Protein AF-A0A660PBI2-F1 (afdb_monomer_lite)

Sequence (360 aa):
SEQIKRFLELKGWSYEPDIIILYCGNNDASISGYYTDREIMSRQVLKKPRRFLAGFAFYRVIRDIITSRKEIEELNDTNRPLSPRVTPEQYGENLTDIAEQCRRHDCPLIILKPPVPYLWPAGLQFKVFAHLTGGDGQLIFPKPIADIIGQKLKYCIDKNRSKELYGGIDIFTRAVYNSAYDDSMTNDEAIEYYSSKLLKDKKNHLFYNNMGIAFWKSGQYFEADYSFRVARTLYQKEHEKDSSIAALSAGAPYLYNTGINLISESGAGIEILNDSSSAAFAYLDSALQLDYFSLRIKRTYFKQIDEVSKYDNVTVVNLPAVFRDQGGEKLFIDHCHPTFKGHYIIAEEILKVFKTEFRL

Radius of gyration: 23.08 Å; chains: 1; bounding box: 69×39×68 Å

Foldseek 3Di:
DVVVLVCCVPPVCVVVDQAAEDEDFLQQLAFQAQDALVRVVVVCVCVVVVVVQCVDPVSVVVCVVCCVPVVVVVLPPLVRFTDGNADLVRLLVSLLSVLVSCVVSVYFYEYEDFAWALLFQFLQLCLLQLCDDDPVRHRSYDPLNSVLSVDLAAALDDPVVLCQLQPPADPSQVSSVVSGHDPPDQLVRLLVVLVVVCVVVVLQLRSLRSNLSSCLVVVVLVSSLVSLVSSLVSLCVVCVVPPGLSSLSSSLNSLSRNLSSQCSNVVHDPLLCLDCPDSSVVSSLSSLQSRSSGSGGHPSNVVSVVVSCVDPSYHYDHLNVVCSVPPRSSQANHRGHGDPVSVVSVVVSVVVCCCPPVVD

pLDDT: mean 89.82, std 12.11, range [46.41, 98.81]

Structure (mmCIF, N/CA/C/O backbone):
data_AF-A0A660PBI2-F1
#
_entry.id   AF-A0A660PBI2-F1
#
loop_
_atom_site.group_PDB
_atom_site.id
_atom_site.type_symbol
_atom_site.label_atom_id
_atom_site.label_alt_id
_atom_site.label_comp_id
_atom_site.label_asym_id
_atom_site.label_entity_id
_atom_site.label_seq_id
_atom_site.pdbx_PDB_ins_code
_atom_site.Cartn_x
_atom_site.Cartn_y
_atom_site.Cartn_z
_atom_site.occupancy
_atom_site.B_iso_or_equiv
_atom_site.auth_seq_id
_atom_site.auth_comp_id
_atom_site.auth_asym_id
_atom_site.auth_atom_id
_atom_site.pdbx_PDB_model_num
ATOM 1 N N . SER A 1 1 ? 12.566 1.211 -8.604 1.00 92.81 1 SER A N 1
ATOM 2 C CA . SER A 1 1 ? 13.157 1.789 -9.829 1.00 92.81 1 SER A CA 1
ATOM 3 C C . SER A 1 1 ? 14.680 1.880 -9.757 1.00 92.81 1 SER A C 1
ATOM 5 O O . SER A 1 1 ? 15.331 1.501 -10.723 1.00 92.81 1 SER A O 1
ATOM 7 N N . GLU A 1 2 ? 15.266 2.300 -8.626 1.00 93.19 2 GLU A N 1
ATOM 8 C CA . GLU A 1 2 ? 16.724 2.491 -8.451 1.00 93.19 2 GLU A CA 1
ATOM 9 C C . GLU A 1 2 ? 17.561 1.267 -8.878 1.00 93.19 2 GLU A C 1
ATOM 11 O O . GLU A 1 2 ? 18.503 1.373 -9.662 1.00 93.19 2 GLU A O 1
ATOM 16 N N . GLN A 1 3 ? 17.174 0.073 -8.417 1.00 90.75 3 GLN A N 1
ATOM 17 C CA . GLN A 1 3 ? 17.881 -1.172 -8.740 1.00 90.75 3 GLN A CA 1
ATOM 18 C C . GLN A 1 3 ? 17.829 -1.512 -10.237 1.00 90.75 3 GLN A C 1
ATOM 20 O O . GLN A 1 3 ? 18.795 -2.046 -10.778 1.00 90.75 3 GLN A O 1
ATOM 25 N N . ILE A 1 4 ? 16.721 -1.184 -10.909 1.00 94.38 4 ILE A N 1
ATOM 26 C CA . ILE A 1 4 ? 16.519 -1.465 -12.335 1.00 94.38 4 ILE A CA 1
ATOM 27 C C . ILE A 1 4 ? 17.375 -0.525 -13.177 1.00 94.38 4 ILE A C 1
ATOM 29 O O . ILE A 1 4 ? 18.121 -0.997 -14.032 1.00 94.38 4 ILE A O 1
ATOM 33 N N . LYS A 1 5 ? 17.346 0.781 -12.873 1.00 95.31 5 LYS A N 1
ATOM 34 C CA . LYS A 1 5 ? 18.249 1.767 -13.480 1.00 95.31 5 LYS A CA 1
ATOM 35 C C . LYS A 1 5 ? 19.696 1.279 -13.397 1.00 95.31 5 LYS A C 1
ATOM 37 O O . LYS A 1 5 ? 20.390 1.189 -14.407 1.00 95.31 5 LYS A O 1
ATOM 42 N N . ARG A 1 6 ? 20.131 0.881 -12.196 1.00 91.56 6 ARG A N 1
ATOM 43 C CA . ARG A 1 6 ? 21.503 0.414 -11.977 1.00 91.56 6 ARG A CA 1
ATOM 44 C C . ARG A 1 6 ? 21.827 -0.878 -12.725 1.00 91.56 6 ARG A C 1
ATOM 46 O O . ARG A 1 6 ? 22.960 -1.060 -13.166 1.00 91.56 6 ARG A O 1
ATOM 53 N N . PHE A 1 7 ? 20.866 -1.790 -12.849 1.00 94.06 7 PHE A N 1
ATOM 54 C CA . PHE A 1 7 ? 21.037 -3.002 -13.642 1.00 94.06 7 PHE A CA 1
ATOM 55 C C . PHE A 1 7 ? 21.289 -2.674 -15.118 1.00 94.06 7 PHE A C 1
ATOM 57 O O . PHE A 1 7 ? 22.228 -3.228 -15.691 1.00 94.06 7 PHE A O 1
ATOM 64 N N . LEU A 1 8 ? 20.516 -1.756 -15.710 1.00 95.62 8 LEU A N 1
ATOM 65 C CA . LEU A 1 8 ? 20.717 -1.329 -17.098 1.00 95.62 8 LEU A CA 1
ATOM 66 C C . LEU A 1 8 ? 22.107 -0.718 -17.301 1.00 95.62 8 LEU A C 1
ATOM 68 O O . LEU A 1 8 ? 22.843 -1.189 -18.166 1.00 95.62 8 LEU A O 1
ATOM 72 N N . GLU A 1 9 ? 22.516 0.206 -16.425 1.00 92.81 9 GLU A N 1
ATOM 73 C CA . GLU A 1 9 ? 23.839 0.850 -16.471 1.00 92.81 9 GLU A CA 1
ATOM 74 C C . GLU A 1 9 ? 25.007 -0.148 -16.426 1.00 92.81 9 GLU A C 1
ATOM 76 O O . GLU A 1 9 ? 26.038 0.062 -17.061 1.00 92.81 9 GLU A O 1
ATOM 81 N N . LEU A 1 10 ? 24.885 -1.208 -15.620 1.00 91.69 10 LEU A N 1
ATOM 82 C CA . LEU A 1 10 ? 25.996 -2.123 -15.351 1.00 91.69 10 LEU A CA 1
ATOM 83 C C . LEU A 1 10 ? 26.017 -3.357 -16.251 1.00 91.69 10 LEU A C 1
ATOM 85 O O . LEU A 1 10 ? 27.083 -3.945 -16.440 1.00 91.69 10 LEU A O 1
ATOM 89 N N . LYS A 1 11 ? 24.854 -3.825 -16.711 1.00 95.19 11 LYS A N 1
ATOM 90 C CA . LYS A 1 11 ? 24.745 -5.143 -17.346 1.00 95.19 11 LYS A CA 1
ATOM 91 C C . LYS A 1 11 ? 23.628 -5.265 -18.373 1.00 95.19 11 LYS A C 1
ATOM 93 O O . LYS A 1 11 ? 23.821 -6.006 -19.333 1.00 95.19 11 LYS A O 1
ATOM 98 N N . GLY A 1 12 ? 22.497 -4.585 -18.196 1.00 95.88 12 GLY A N 1
ATOM 99 C CA . GLY A 1 12 ? 21.304 -4.781 -19.026 1.00 95.88 12 GLY A CA 1
ATOM 100 C C . GLY A 1 12 ? 21.580 -4.665 -20.525 1.00 95.88 12 GLY A C 1
ATOM 101 O O . GLY A 1 12 ? 21.240 -5.573 -21.274 1.00 95.88 12 GLY A O 1
ATOM 102 N N . TRP A 1 13 ? 22.316 -3.634 -20.942 1.00 97.38 13 TRP A N 1
ATOM 103 C CA . TRP A 1 13 ? 22.632 -3.407 -22.358 1.00 97.38 13 TRP A CA 1
ATOM 104 C C . TRP A 1 13 ? 23.582 -4.438 -22.976 1.00 97.38 13 TRP A C 1
ATOM 106 O O . TRP A 1 13 ? 23.600 -4.594 -24.189 1.00 97.38 13 TRP A O 1
ATOM 116 N N . SER A 1 14 ? 24.326 -5.205 -22.169 1.00 97.25 14 SER A N 1
ATOM 117 C CA . SER A 1 14 ? 25.183 -6.287 -22.691 1.00 97.25 14 SER A CA 1
ATOM 118 C C . SER A 1 14 ? 24.407 -7.502 -23.210 1.00 97.25 14 SER A C 1
ATOM 120 O O . SER A 1 14 ? 25.024 -8.428 -23.724 1.00 97.25 14 SER A O 1
ATOM 122 N N . TYR A 1 15 ? 23.085 -7.524 -23.017 1.00 97.56 15 TYR A N 1
ATOM 123 C CA . TYR A 1 15 ? 22.194 -8.534 -23.583 1.00 97.56 15 TYR A CA 1
ATOM 124 C C . TYR A 1 15 ? 21.574 -8.103 -24.917 1.00 97.56 15 TYR A C 1
ATOM 126 O O . TYR A 1 15 ? 20.796 -8.877 -25.456 1.00 97.56 15 TYR A O 1
ATOM 134 N N . GLU A 1 16 ? 21.889 -6.896 -25.409 1.00 97.50 16 GLU A N 1
ATOM 135 C CA . GLU A 1 16 ? 21.372 -6.351 -26.675 1.00 97.50 16 GLU A CA 1
ATOM 136 C C . GLU A 1 16 ? 19.836 -6.469 -26.791 1.00 97.50 16 GLU A C 1
ATOM 138 O O . GLU A 1 16 ? 19.333 -7.090 -27.722 1.00 97.50 16 GLU A O 1
ATOM 143 N N . PRO A 1 17 ? 19.063 -5.945 -25.814 1.00 97.38 17 PRO A N 1
ATOM 144 C CA . PRO A 1 17 ? 17.617 -6.126 -25.816 1.00 97.38 17 PRO A CA 1
ATOM 145 C C . PRO A 1 17 ? 16.947 -5.333 -26.944 1.00 97.38 17 PRO A C 1
ATOM 147 O O . PRO A 1 17 ? 17.123 -4.119 -27.038 1.00 97.38 17 PRO A O 1
ATOM 150 N N . ASP A 1 18 ? 16.081 -5.996 -27.709 1.00 96.06 18 ASP A N 1
ATOM 151 C CA . ASP A 1 18 ? 15.237 -5.341 -28.720 1.00 96.06 18 ASP A CA 1
ATOM 152 C C . ASP A 1 18 ? 14.082 -4.544 -28.099 1.00 96.06 18 ASP A C 1
ATOM 154 O O . ASP A 1 18 ? 13.499 -3.680 -28.743 1.00 96.06 18 ASP A O 1
ATOM 158 N N . ILE A 1 19 ? 13.715 -4.854 -26.852 1.00 96.88 19 ILE A N 1
ATOM 159 C CA . ILE A 1 19 ? 12.650 -4.176 -26.112 1.00 96.88 19 ILE A CA 1
ATOM 160 C C . ILE A 1 19 ? 12.867 -4.300 -24.605 1.00 96.88 19 ILE A C 1
ATOM 162 O O . ILE A 1 19 ? 13.344 -5.325 -24.108 1.00 96.88 19 ILE A O 1
ATOM 166 N N . ILE A 1 20 ? 12.453 -3.279 -23.854 1.00 97.81 20 ILE A N 1
ATOM 167 C CA . ILE A 1 20 ? 12.386 -3.330 -22.392 1.00 97.81 20 ILE A CA 1
ATOM 168 C C . ILE A 1 20 ? 10.935 -3.203 -21.936 1.00 97.81 20 ILE A C 1
ATOM 170 O O . ILE A 1 20 ? 10.245 -2.240 -22.256 1.00 97.81 20 ILE A O 1
ATOM 174 N N . ILE A 1 21 ? 10.488 -4.162 -21.121 1.00 98.19 21 ILE A N 1
ATOM 175 C CA . ILE A 1 21 ? 9.202 -4.107 -20.419 1.00 98.19 21 ILE A CA 1
ATOM 176 C C . ILE A 1 21 ? 9.474 -3.879 -18.933 1.00 98.19 21 ILE A C 1
ATOM 178 O O . ILE A 1 21 ? 10.145 -4.675 -18.275 1.00 98.19 21 ILE A O 1
ATOM 182 N N . LEU A 1 22 ? 8.944 -2.785 -18.396 1.00 97.88 22 LEU A N 1
ATOM 183 C CA . LEU A 1 22 ? 9.183 -2.326 -17.039 1.00 97.88 22 LEU A CA 1
ATOM 184 C C . LEU A 1 22 ? 7.916 -2.437 -16.186 1.00 97.88 22 LEU A C 1
ATOM 186 O O . LEU A 1 22 ? 6.943 -1.725 -16.412 1.00 97.88 22 LEU A O 1
ATOM 190 N N . TYR A 1 23 ? 7.964 -3.261 -15.138 1.00 96.25 23 TYR A N 1
ATOM 191 C CA . TYR A 1 23 ? 6.955 -3.312 -14.075 1.00 96.25 23 TYR A CA 1
ATOM 192 C C . TYR A 1 23 ? 7.622 -2.993 -12.734 1.00 96.25 23 TYR A C 1
ATOM 194 O O . TYR A 1 23 ? 8.363 -3.812 -12.188 1.00 96.25 23 TYR A O 1
ATOM 202 N N . CYS A 1 24 ? 7.419 -1.784 -12.204 1.00 93.19 24 CYS A N 1
ATOM 203 C CA . CYS A 1 24 ? 8.027 -1.367 -10.938 1.00 93.19 24 CYS A CA 1
ATOM 204 C C . CYS A 1 24 ? 7.216 -0.281 -10.218 1.00 93.19 24 CYS A C 1
ATOM 206 O O . CYS A 1 24 ? 6.345 0.345 -10.812 1.00 93.19 24 CYS A O 1
ATOM 208 N N . GLY A 1 25 ? 7.525 -0.035 -8.940 1.00 91.38 25 GLY A N 1
ATOM 209 C CA . GLY A 1 25 ? 6.914 1.030 -8.133 1.00 91.38 25 GLY A CA 1
ATOM 210 C C . GLY A 1 25 ? 6.221 0.553 -6.855 1.00 91.38 25 GLY A C 1
ATOM 211 O O . GLY A 1 25 ? 6.202 1.289 -5.873 1.00 91.38 25 GLY A O 1
ATOM 212 N N . ASN A 1 26 ? 5.734 -0.695 -6.810 1.00 93.12 26 ASN A N 1
ATOM 213 C CA . ASN A 1 26 ? 5.056 -1.246 -5.623 1.00 93.12 26 ASN A CA 1
ATOM 214 C C . ASN A 1 26 ? 5.922 -1.162 -4.357 1.00 93.12 26 ASN A C 1
ATOM 216 O O . ASN A 1 26 ? 5.455 -0.729 -3.308 1.00 93.12 26 ASN A O 1
ATOM 220 N N . ASN A 1 27 ? 7.209 -1.493 -4.479 1.00 91.50 27 ASN A N 1
ATOM 221 C CA . ASN A 1 27 ? 8.145 -1.477 -3.354 1.00 91.50 27 ASN A CA 1
ATOM 222 C C . ASN A 1 27 ? 8.760 -0.099 -3.093 1.00 91.50 27 ASN A C 1
ATOM 224 O O . ASN A 1 27 ? 9.174 0.178 -1.969 1.00 91.50 27 ASN A O 1
ATOM 228 N N . ASP A 1 28 ? 8.830 0.752 -4.118 1.00 94.38 28 ASP A N 1
ATOM 229 C CA . ASP A 1 28 ? 9.502 2.055 -4.057 1.00 94.38 28 ASP A CA 1
ATOM 230 C C . ASP A 1 28 ? 8.823 2.974 -3.029 1.00 94.38 28 ASP A C 1
ATOM 232 O O . ASP A 1 28 ? 9.492 3.671 -2.270 1.00 94.38 28 ASP A O 1
ATOM 236 N N . ALA A 1 29 ? 7.495 2.872 -2.928 1.00 92.81 29 ALA A N 1
ATOM 237 C CA . ALA A 1 29 ? 6.683 3.662 -2.015 1.00 92.81 29 ALA A CA 1
ATOM 238 C C . ALA A 1 29 ? 6.600 3.135 -0.572 1.00 92.81 29 ALA A C 1
ATOM 240 O O . ALA A 1 29 ? 5.857 3.697 0.224 1.00 92.81 29 ALA A O 1
ATOM 241 N N . SER A 1 30 ? 7.300 2.059 -0.216 1.00 92.81 30 SER A N 1
ATOM 242 C CA . SER A 1 30 ? 7.283 1.535 1.159 1.00 92.81 30 SER A CA 1
ATOM 243 C C . SER A 1 30 ? 8.370 2.154 2.035 1.00 92.81 30 SER A C 1
ATOM 245 O O . SER A 1 30 ? 9.418 2.552 1.529 1.00 92.81 30 SER A O 1
ATOM 247 N N . ILE A 1 31 ? 8.157 2.206 3.351 1.00 90.69 31 ILE A N 1
ATOM 248 C CA . ILE A 1 31 ? 9.216 2.529 4.318 1.00 90.69 31 ILE A CA 1
ATOM 249 C C . ILE A 1 31 ? 10.090 1.285 4.526 1.00 90.69 31 ILE A C 1
ATOM 251 O O . ILE A 1 31 ? 9.595 0.245 4.953 1.00 90.69 31 ILE A O 1
ATOM 255 N N . SER A 1 32 ? 11.400 1.395 4.291 1.00 77.19 32 SER A N 1
ATOM 256 C CA . SER A 1 32 ? 12.395 0.362 4.653 1.00 77.19 32 SER A CA 1
ATOM 257 C C . SER A 1 32 ? 13.188 0.690 5.915 1.00 77.19 32 SER A C 1
ATOM 259 O O . SER A 1 32 ? 13.968 -0.136 6.382 1.00 77.19 32 SER A O 1
ATOM 261 N N . GLY A 1 33 ? 13.030 1.903 6.444 1.00 83.81 33 GLY A N 1
ATOM 262 C CA . GLY A 1 33 ? 13.714 2.384 7.633 1.00 83.81 33 GLY A CA 1
ATOM 263 C C . GLY A 1 33 ? 14.182 3.827 7.477 1.00 83.81 33 GLY A C 1
ATOM 264 O O . GLY A 1 33 ? 13.447 4.678 6.978 1.00 83.81 33 GLY A O 1
ATOM 265 N N . TYR A 1 34 ? 15.403 4.105 7.931 1.00 85.06 34 TYR A N 1
ATOM 266 C CA . TYR A 1 34 ? 15.972 5.458 7.958 1.00 85.06 34 TYR A CA 1
ATOM 267 C C . TYR A 1 34 ? 16.640 5.889 6.649 1.00 85.06 34 TYR A C 1
ATOM 269 O O . TYR A 1 34 ? 16.866 7.080 6.445 1.00 85.06 34 TYR A O 1
ATOM 277 N N . TYR A 1 35 ? 16.958 4.937 5.772 1.00 83.81 35 TYR A N 1
ATOM 278 C CA . TYR A 1 35 ? 17.763 5.165 4.576 1.00 83.81 35 TYR A CA 1
ATOM 279 C C . TYR A 1 35 ? 16.997 4.801 3.308 1.00 83.81 35 TYR A C 1
ATOM 281 O O . TYR A 1 35 ? 16.327 3.765 3.264 1.00 83.81 35 TYR A O 1
ATOM 289 N N . THR A 1 36 ? 17.174 5.613 2.267 1.00 88.38 36 THR A N 1
ATOM 290 C CA . THR A 1 36 ? 16.665 5.319 0.923 1.00 88.38 36 THR A CA 1
ATOM 291 C C . THR A 1 36 ? 17.515 4.246 0.238 1.00 88.38 36 THR A C 1
ATOM 293 O O . THR A 1 36 ? 18.680 4.023 0.585 1.00 88.38 36 THR A O 1
ATOM 296 N N . ASP A 1 37 ? 16.974 3.604 -0.797 1.00 87.69 37 ASP A N 1
ATOM 297 C CA . ASP A 1 37 ? 17.693 2.613 -1.603 1.00 87.69 37 ASP A CA 1
ATOM 298 C C . ASP A 1 37 ? 18.987 3.213 -2.200 1.00 87.69 37 ASP A C 1
ATOM 300 O O . ASP A 1 37 ? 20.028 2.554 -2.193 1.00 87.69 37 ASP A O 1
ATOM 304 N N . ARG A 1 38 ? 18.971 4.484 -2.634 1.00 88.31 38 ARG A N 1
ATOM 305 C CA . ARG A 1 38 ? 20.149 5.191 -3.184 1.00 88.31 38 ARG A CA 1
ATOM 306 C C . ARG A 1 38 ? 21.249 5.376 -2.139 1.00 88.31 38 ARG A C 1
ATOM 308 O O . ARG A 1 38 ? 22.424 5.162 -2.437 1.00 88.31 38 ARG A O 1
ATOM 315 N N . GLU A 1 39 ? 20.888 5.716 -0.904 1.00 86.94 39 GLU A N 1
ATOM 316 C CA . GLU A 1 39 ? 21.846 5.826 0.204 1.00 86.94 39 GLU A CA 1
ATOM 317 C C . GLU A 1 39 ? 22.411 4.467 0.615 1.00 86.94 39 GLU A C 1
ATOM 319 O O . GLU A 1 39 ? 23.612 4.330 0.856 1.00 86.94 39 GLU A O 1
ATOM 324 N N . ILE A 1 40 ? 21.563 3.438 0.663 1.00 82.88 40 ILE A N 1
ATOM 325 C CA . ILE A 1 40 ? 22.007 2.070 0.940 1.00 82.88 40 ILE A CA 1
ATOM 326 C C . ILE A 1 40 ? 23.003 1.631 -0.140 1.00 82.88 40 ILE A C 1
ATOM 328 O O . ILE A 1 40 ? 24.067 1.094 0.178 1.00 82.88 40 ILE A O 1
ATOM 332 N N . MET A 1 41 ? 22.705 1.886 -1.414 1.00 79.50 41 MET A N 1
ATOM 333 C CA . MET A 1 41 ? 23.569 1.516 -2.534 1.00 79.50 41 MET A CA 1
ATOM 334 C C . MET A 1 41 ? 24.891 2.287 -2.542 1.00 79.50 41 MET A C 1
ATOM 336 O O . MET A 1 41 ? 25.939 1.667 -2.736 1.00 79.50 41 MET A O 1
ATOM 340 N N . SER A 1 42 ? 24.891 3.596 -2.269 1.00 79.94 42 SER A N 1
ATOM 341 C CA . SER A 1 42 ? 26.130 4.387 -2.199 1.00 79.94 42 SER A CA 1
ATOM 342 C C . SER A 1 42 ? 27.059 3.889 -1.085 1.00 79.94 42 SER A C 1
ATOM 344 O O . SER A 1 42 ? 28.264 3.732 -1.297 1.00 79.94 42 SER A O 1
ATOM 346 N N . ARG A 1 43 ? 26.496 3.492 0.064 1.00 73.88 43 ARG A N 1
ATOM 347 C CA . ARG A 1 43 ? 27.233 2.839 1.160 1.00 73.88 43 ARG A CA 1
ATOM 348 C C . ARG A 1 43 ? 27.773 1.460 0.766 1.00 73.88 43 ARG A C 1
ATOM 350 O O . ARG A 1 43 ? 28.850 1.064 1.216 1.00 73.88 43 ARG A O 1
ATOM 357 N N . GLN A 1 44 ? 27.072 0.720 -0.095 1.00 68.00 44 GLN A N 1
ATOM 358 C CA . GLN A 1 44 ? 27.535 -0.582 -0.587 1.00 68.00 44 GLN A CA 1
ATOM 359 C C . GLN A 1 44 ? 28.725 -0.494 -1.551 1.00 68.00 44 GLN A C 1
ATOM 361 O O . GLN A 1 44 ? 29.482 -1.460 -1.639 1.00 68.00 44 GLN A O 1
ATOM 366 N N . VAL A 1 45 ? 28.963 0.635 -2.227 1.00 59.31 45 VAL A N 1
ATOM 367 C CA . VAL A 1 45 ? 30.141 0.808 -3.106 1.00 59.31 45 VAL A CA 1
ATOM 368 C C . VAL A 1 45 ? 31.452 0.666 -2.318 1.00 59.31 45 VAL A C 1
ATOM 370 O O . VAL A 1 45 ? 32.422 0.084 -2.809 1.00 59.31 45 VAL A O 1
ATOM 373 N N . LEU A 1 46 ? 31.447 1.045 -1.036 1.00 57.41 46 LEU A N 1
ATOM 374 C CA . LEU A 1 46 ? 32.570 0.840 -0.116 1.00 57.41 46 LEU A CA 1
ATOM 375 C C . LEU A 1 46 ? 32.769 -0.637 0.283 1.00 57.41 46 LEU A C 1
ATOM 377 O O . LEU A 1 46 ? 33.805 -0.983 0.855 1.00 57.41 46 LEU A O 1
ATOM 381 N N . LYS A 1 47 ? 31.837 -1.550 -0.043 1.00 54.41 47 LYS A N 1
ATOM 382 C CA . LYS A 1 47 ? 31.976 -2.983 0.267 1.00 54.41 47 LYS A CA 1
ATOM 383 C C . LYS A 1 47 ? 33.049 -3.679 -0.563 1.00 54.41 47 LYS A C 1
ATOM 385 O O . LYS A 1 47 ? 33.591 -4.657 -0.070 1.00 54.41 47 LYS A O 1
ATOM 390 N N . LYS A 1 48 ? 33.397 -3.224 -1.774 1.00 59.91 48 LYS A N 1
ATOM 391 C CA . LYS A 1 48 ? 34.469 -3.865 -2.571 1.00 59.91 48 LYS A CA 1
ATOM 392 C C . LYS A 1 48 ? 35.842 -3.754 -1.877 1.00 59.91 48 LYS A C 1
ATOM 394 O O . LYS A 1 48 ? 36.439 -4.802 -1.628 1.00 59.91 48 LYS A O 1
ATOM 399 N N . PRO A 1 49 ? 36.290 -2.557 -1.445 1.00 62.03 49 PRO A N 1
ATOM 400 C CA . PRO A 1 49 ? 37.448 -2.423 -0.561 1.00 62.03 49 PRO A CA 1
ATOM 401 C C . PRO A 1 49 ? 37.282 -3.200 0.748 1.00 62.03 49 PRO A C 1
ATOM 403 O O . PRO A 1 49 ? 38.186 -3.931 1.132 1.00 62.03 49 PRO A O 1
ATOM 406 N N . ARG A 1 50 ? 36.116 -3.129 1.414 1.00 59.81 50 ARG A N 1
ATOM 407 C CA . ARG A 1 50 ? 35.888 -3.877 2.668 1.00 59.81 50 ARG A CA 1
ATOM 408 C C . ARG A 1 50 ? 35.978 -5.398 2.490 1.00 59.81 50 ARG A C 1
ATOM 410 O O . ARG A 1 50 ? 36.460 -6.071 3.388 1.00 59.81 50 ARG A O 1
ATOM 417 N N . ARG A 1 51 ? 35.522 -5.956 1.365 1.00 61.34 51 ARG A N 1
ATOM 418 C CA . ARG A 1 51 ? 35.534 -7.402 1.073 1.00 61.34 51 ARG A CA 1
ATOM 419 C C . ARG A 1 51 ? 36.942 -7.886 0.733 1.00 61.34 51 ARG A C 1
ATOM 421 O O . ARG A 1 51 ? 37.316 -8.967 1.166 1.00 61.34 51 ARG A O 1
ATOM 428 N N . PHE A 1 52 ? 37.726 -7.056 0.043 1.00 70.38 52 PHE A N 1
ATOM 429 C CA . PHE A 1 52 ? 39.164 -7.260 -0.134 1.00 70.38 52 PHE A CA 1
ATOM 430 C C . PHE A 1 52 ? 39.898 -7.227 1.217 1.00 70.38 52 PHE A C 1
ATOM 432 O O . PHE A 1 52 ? 40.646 -8.141 1.550 1.00 70.38 52 PHE A O 1
ATOM 439 N N . LEU A 1 53 ? 39.604 -6.224 2.050 1.00 67.88 53 LEU A N 1
ATOM 440 C CA . LEU A 1 53 ? 40.220 -6.070 3.366 1.00 67.88 53 LEU A CA 1
ATOM 441 C C . LEU A 1 53 ? 39.767 -7.144 4.377 1.00 67.88 53 LEU A C 1
ATOM 443 O O . LEU A 1 53 ? 40.541 -7.538 5.243 1.00 67.88 53 LEU A O 1
ATOM 447 N N . ALA A 1 54 ? 38.555 -7.695 4.244 1.00 64.19 54 ALA A N 1
ATOM 448 C CA . ALA A 1 54 ? 38.035 -8.789 5.077 1.00 64.19 54 ALA A CA 1
ATOM 449 C C . ALA A 1 54 ? 38.835 -10.102 4.962 1.00 64.19 54 ALA A C 1
ATOM 451 O O . ALA A 1 54 ? 38.692 -10.984 5.817 1.00 64.19 54 ALA A O 1
ATOM 452 N N . GLY A 1 55 ? 39.699 -10.225 3.947 1.00 71.50 55 GLY A N 1
ATOM 453 C CA . GLY A 1 55 ? 40.683 -11.301 3.847 1.00 71.50 55 GLY A CA 1
ATOM 454 C C . GLY A 1 55 ? 41.780 -11.236 4.918 1.00 71.50 55 GLY A C 1
ATOM 455 O O . GLY A 1 55 ? 42.346 -12.270 5.267 1.00 71.50 55 GLY A O 1
ATOM 456 N N . PHE A 1 56 ? 42.047 -10.062 5.501 1.00 81.06 56 PHE A N 1
ATOM 457 C CA . PHE A 1 56 ? 43.113 -9.873 6.486 1.00 81.06 56 PHE A CA 1
ATOM 458 C C . PHE A 1 56 ? 42.597 -10.055 7.921 1.00 81.06 56 PHE A C 1
ATOM 460 O O . PHE A 1 56 ? 41.650 -9.394 8.350 1.00 81.06 56 PHE A O 1
ATOM 467 N N . ALA A 1 57 ? 43.254 -10.922 8.700 1.00 76.00 57 ALA A N 1
ATOM 468 C CA . ALA A 1 57 ? 42.866 -11.229 10.082 1.00 76.00 57 ALA A CA 1
ATOM 469 C C . ALA A 1 57 ? 42.848 -9.987 10.991 1.00 76.00 57 ALA A C 1
ATOM 471 O O . ALA A 1 57 ? 41.916 -9.807 11.770 1.00 76.00 57 ALA A O 1
ATOM 472 N N . PHE A 1 58 ? 43.823 -9.091 10.826 1.00 74.94 58 PHE A N 1
ATOM 473 C CA . PHE A 1 58 ? 43.903 -7.827 11.561 1.00 74.94 58 PHE A CA 1
ATOM 474 C C . PHE A 1 58 ? 42.732 -6.889 11.246 1.00 74.94 58 PHE A C 1
ATOM 476 O O . PHE A 1 58 ? 42.126 -6.316 12.149 1.00 74.94 58 PHE A O 1
ATOM 483 N N . TYR A 1 59 ? 42.351 -6.793 9.969 1.00 73.81 59 TYR A N 1
ATOM 484 C CA . TYR A 1 59 ? 41.186 -6.017 9.562 1.00 73.81 59 TYR A CA 1
ATOM 485 C C . TYR A 1 59 ? 39.887 -6.616 10.107 1.00 73.81 59 TYR A C 1
ATOM 487 O O . TYR A 1 59 ? 39.011 -5.851 10.481 1.00 73.81 59 TYR A O 1
ATOM 495 N N . ARG A 1 60 ? 39.752 -7.947 10.218 1.00 69.44 60 ARG A N 1
ATOM 496 C CA . ARG A 1 60 ? 38.577 -8.576 10.857 1.00 69.44 60 ARG A CA 1
ATOM 497 C C . ARG A 1 60 ? 38.456 -8.206 12.337 1.00 69.44 60 ARG A C 1
ATOM 499 O O . ARG A 1 60 ? 37.379 -7.802 12.750 1.00 69.44 60 ARG A O 1
ATOM 506 N N . VAL A 1 61 ? 39.555 -8.250 13.093 1.00 71.69 61 VAL A N 1
ATOM 507 C CA . VAL A 1 61 ? 39.577 -7.861 14.518 1.00 71.69 61 VAL A CA 1
ATOM 508 C C . VAL A 1 61 ? 39.246 -6.377 14.693 1.00 71.69 61 VAL A C 1
ATOM 510 O O . VAL A 1 61 ? 38.389 -6.023 15.496 1.00 71.69 61 VAL A O 1
ATOM 513 N N . ILE A 1 62 ? 39.871 -5.500 13.902 1.00 69.44 62 ILE A N 1
ATOM 514 C CA . ILE A 1 62 ? 39.590 -4.059 13.946 1.00 69.44 62 ILE A CA 1
ATOM 515 C C . ILE A 1 62 ? 38.163 -3.753 13.492 1.00 69.44 62 ILE A C 1
ATOM 517 O O . ILE A 1 62 ? 37.487 -2.932 14.102 1.00 69.44 62 ILE A O 1
ATOM 521 N N . ARG A 1 63 ? 37.686 -4.414 12.437 1.00 59.72 63 ARG A N 1
ATOM 522 C CA . ARG A 1 63 ? 36.310 -4.293 11.963 1.00 59.72 63 ARG A CA 1
ATOM 523 C C . ARG A 1 63 ? 35.357 -4.674 13.085 1.00 59.72 63 ARG A C 1
ATOM 525 O O . ARG A 1 63 ? 34.530 -3.853 13.434 1.00 59.72 63 ARG A O 1
ATOM 532 N N . ASP A 1 64 ? 35.492 -5.832 13.711 1.00 57.06 64 ASP A N 1
ATOM 533 C CA . ASP A 1 64 ? 34.537 -6.269 14.736 1.00 57.06 64 ASP A CA 1
ATOM 534 C C . ASP A 1 64 ? 34.510 -5.309 15.954 1.00 57.06 64 ASP A C 1
ATOM 536 O O . ASP A 1 64 ? 33.454 -5.099 16.546 1.00 57.06 64 ASP A O 1
ATOM 540 N N . ILE A 1 65 ? 35.614 -4.604 16.242 1.00 58.91 65 ILE A N 1
ATOM 541 C CA . ILE A 1 65 ? 35.691 -3.527 17.254 1.00 58.91 65 ILE A CA 1
ATOM 542 C C . ILE A 1 65 ? 35.074 -2.195 16.766 1.00 58.91 65 ILE A C 1
ATOM 544 O O . ILE A 1 65 ? 34.462 -1.470 17.548 1.00 58.91 65 ILE A O 1
ATOM 548 N N . ILE A 1 66 ? 35.230 -1.844 15.484 1.00 55.03 66 ILE A N 1
ATOM 549 C CA . ILE A 1 66 ? 34.775 -0.563 14.911 1.00 55.03 66 ILE A CA 1
ATOM 550 C C . ILE A 1 66 ? 33.323 -0.629 14.421 1.00 55.03 66 ILE A C 1
ATOM 552 O O . ILE A 1 66 ? 32.553 0.285 14.699 1.00 55.03 66 ILE A O 1
ATOM 556 N N . THR A 1 67 ? 32.921 -1.675 13.694 1.00 51.41 67 THR A N 1
ATOM 557 C CA . THR A 1 67 ? 31.534 -1.842 13.216 1.00 51.41 67 THR A CA 1
ATOM 558 C C . THR A 1 67 ? 30.560 -2.052 14.367 1.00 51.41 67 THR A C 1
ATOM 560 O O . THR A 1 67 ? 29.490 -1.457 14.335 1.00 51.41 67 THR A O 1
ATOM 563 N N . SER A 1 68 ? 30.950 -2.747 15.442 1.00 49.56 68 SER A N 1
ATOM 564 C CA . SER A 1 68 ? 30.103 -2.850 16.640 1.00 49.56 68 SER A CA 1
ATOM 565 C C . SER A 1 68 ? 29.858 -1.509 17.336 1.00 49.56 68 SER A C 1
ATOM 567 O O . SER A 1 68 ? 28.880 -1.389 18.053 1.00 49.56 68 SER A O 1
ATOM 569 N N . ARG A 1 69 ? 30.682 -0.475 17.127 1.00 46.41 69 ARG A N 1
ATOM 570 C CA . ARG A 1 69 ? 30.398 0.878 17.640 1.00 46.41 69 ARG A CA 1
ATOM 571 C C . ARG A 1 69 ? 29.742 1.780 16.608 1.00 46.41 69 ARG A C 1
ATOM 573 O O . ARG A 1 69 ? 28.763 2.434 16.924 1.00 46.41 69 ARG A O 1
ATOM 580 N N . LYS A 1 70 ? 30.237 1.788 15.370 1.00 46.97 70 LYS A N 1
ATOM 581 C CA . LYS A 1 70 ? 29.831 2.763 14.353 1.00 46.97 70 LYS A CA 1
ATOM 582 C C . LYS A 1 70 ? 28.571 2.368 13.583 1.00 46.97 70 LYS A C 1
ATOM 584 O O . LYS A 1 70 ? 27.783 3.242 13.255 1.00 46.97 70 LYS A O 1
ATOM 589 N N . GLU A 1 71 ? 28.344 1.077 13.314 1.00 50.53 71 GLU A N 1
ATOM 590 C CA . GLU A 1 71 ? 27.042 0.637 12.783 1.00 50.53 71 GLU A CA 1
ATOM 591 C C . GLU A 1 71 ? 25.975 0.736 13.873 1.00 50.53 71 GLU A C 1
ATOM 593 O O . GLU A 1 71 ? 24.867 1.143 13.563 1.00 50.53 71 GLU A O 1
ATOM 598 N N . ILE A 1 72 ? 26.320 0.504 15.146 1.00 49.91 72 ILE A N 1
ATOM 599 C CA . ILE A 1 72 ? 25.414 0.764 16.275 1.00 49.91 72 ILE A CA 1
ATOM 600 C C . ILE A 1 72 ? 25.121 2.267 16.424 1.00 49.91 72 ILE A C 1
ATOM 602 O O . ILE A 1 72 ? 23.967 2.622 16.605 1.00 49.91 72 ILE A O 1
ATOM 606 N N . GLU A 1 73 ? 26.100 3.166 16.293 1.00 48.41 73 GLU A N 1
ATOM 607 C CA . GLU A 1 73 ? 25.875 4.624 16.334 1.00 48.41 73 GLU A CA 1
ATOM 608 C C . GLU A 1 73 ? 25.107 5.156 15.107 1.00 48.41 73 GLU A C 1
ATOM 610 O O . GLU A 1 73 ? 24.240 6.006 15.268 1.00 48.41 73 GLU A O 1
ATOM 615 N N . GLU A 1 74 ? 25.355 4.642 13.894 1.00 51.81 74 GLU A N 1
ATOM 616 C CA . GLU A 1 74 ? 24.648 5.057 12.665 1.00 51.81 74 GLU A CA 1
ATOM 617 C C . GLU A 1 74 ? 23.265 4.392 12.484 1.00 51.81 74 GLU A C 1
ATOM 619 O O . GLU A 1 74 ? 22.419 4.930 11.765 1.00 51.81 74 GLU A O 1
ATOM 624 N N . LEU A 1 75 ? 23.016 3.228 13.101 1.00 50.88 75 LEU A N 1
ATOM 625 C CA . LEU A 1 75 ? 21.678 2.624 13.241 1.00 50.88 75 LEU A CA 1
ATOM 626 C C . LEU A 1 75 ? 20.880 3.290 14.373 1.00 50.88 75 LEU A C 1
ATOM 628 O O . LEU A 1 75 ? 19.653 3.327 14.302 1.00 50.88 75 LEU A O 1
ATOM 632 N N . ASN A 1 76 ? 21.569 3.850 15.375 1.00 47.91 76 ASN A N 1
ATOM 633 C CA . ASN A 1 76 ? 20.983 4.606 16.483 1.00 47.91 76 ASN A CA 1
ATOM 634 C C . ASN A 1 76 ? 20.919 6.120 16.237 1.00 47.91 76 ASN A C 1
ATOM 636 O O . ASN A 1 76 ? 20.652 6.860 17.186 1.00 47.91 76 ASN A O 1
ATOM 640 N N . ASP A 1 77 ? 21.092 6.609 15.002 1.00 57.00 77 ASP A N 1
ATOM 641 C CA . ASP A 1 77 ? 20.656 7.970 14.660 1.00 57.00 77 ASP A CA 1
ATOM 642 C C . ASP A 1 77 ? 19.119 8.009 14.596 1.00 57.00 77 ASP A C 1
ATOM 644 O O . ASP A 1 77 ? 18.486 8.162 13.550 1.00 57.00 77 ASP A O 1
ATOM 648 N N . THR A 1 78 ? 18.499 7.807 15.759 1.00 57.16 78 THR A N 1
ATOM 649 C CA . THR A 1 78 ? 17.051 7.751 15.968 1.00 57.16 78 THR A CA 1
ATOM 650 C C . THR A 1 78 ? 16.371 9.087 15.694 1.00 57.16 78 THR A C 1
ATOM 652 O O . THR A 1 78 ? 15.145 9.145 15.678 1.00 57.16 78 THR A O 1
ATOM 655 N N . ASN A 1 79 ? 17.146 10.158 15.493 1.00 68.19 79 ASN A N 1
ATOM 656 C CA . ASN A 1 79 ? 16.632 11.482 15.157 1.00 68.19 79 ASN A CA 1
ATOM 657 C C . ASN A 1 79 ? 16.322 11.626 13.666 1.00 68.19 79 ASN A C 1
ATOM 659 O O . ASN A 1 79 ? 15.644 12.579 13.274 1.00 68.19 79 ASN A O 1
ATOM 663 N N . ARG A 1 80 ? 16.790 10.700 12.821 1.00 81.06 80 ARG A N 1
ATOM 664 C CA . ARG A 1 80 ? 16.471 10.732 11.399 1.00 81.06 80 ARG A CA 1
ATOM 665 C C . ARG A 1 80 ? 15.021 10.279 11.166 1.00 81.06 80 ARG A C 1
ATOM 667 O O . ARG A 1 80 ? 14.632 9.209 11.638 1.00 81.06 80 ARG A O 1
ATOM 674 N N . PRO A 1 81 ? 14.207 11.038 10.408 1.00 85.88 81 PRO A N 1
ATOM 675 C CA . PRO A 1 81 ? 12.857 10.607 10.080 1.00 85.88 81 PRO A CA 1
ATOM 676 C C . PRO A 1 81 ? 12.882 9.381 9.164 1.00 85.88 81 PRO A C 1
ATOM 678 O O . PRO A 1 81 ? 13.761 9.223 8.311 1.00 85.88 81 PRO A O 1
ATOM 681 N N . LEU A 1 82 ? 11.877 8.523 9.323 1.00 89.50 82 LEU A N 1
ATOM 682 C CA . LEU A 1 82 ? 11.638 7.411 8.411 1.00 89.50 82 LEU A CA 1
ATOM 683 C C . LEU A 1 82 ? 11.346 7.942 7.006 1.00 89.50 82 LEU A C 1
ATOM 685 O O . LEU A 1 82 ? 10.613 8.920 6.841 1.00 89.50 82 LEU A O 1
ATOM 689 N N . SER A 1 83 ? 11.911 7.283 5.999 1.00 90.06 83 SER A N 1
ATOM 690 C CA . SER A 1 83 ? 11.781 7.688 4.599 1.00 90.06 83 SER A CA 1
ATOM 691 C C . SER A 1 83 ? 11.271 6.534 3.736 1.00 90.06 83 SER A C 1
ATOM 693 O O . SER A 1 83 ? 11.484 5.363 4.073 1.00 90.06 83 SER A O 1
ATOM 695 N N . PRO A 1 84 ? 10.559 6.835 2.635 1.00 93.62 84 PRO A N 1
ATOM 696 C CA . PRO A 1 84 ? 10.251 5.825 1.641 1.00 93.62 84 PRO A CA 1
ATOM 697 C C . PRO A 1 84 ? 11.555 5.343 1.002 1.00 93.62 84 PRO A C 1
ATOM 699 O O . PRO A 1 84 ? 12.532 6.089 0.911 1.00 93.62 84 PRO A O 1
ATOM 702 N N . ARG A 1 85 ? 11.554 4.102 0.517 1.00 93.19 85 ARG A N 1
ATOM 703 C CA . ARG A 1 85 ? 12.700 3.493 -0.169 1.00 93.19 85 ARG A CA 1
ATOM 704 C C . ARG A 1 85 ? 13.206 4.346 -1.320 1.00 93.19 85 ARG A C 1
ATOM 706 O O . ARG A 1 85 ? 14.412 4.510 -1.483 1.00 93.19 85 ARG A O 1
ATOM 713 N N . VAL A 1 86 ? 12.289 4.890 -2.108 1.00 95.38 86 VAL A N 1
ATOM 714 C CA . VAL A 1 86 ? 12.576 5.815 -3.202 1.00 95.38 86 VAL A CA 1
ATOM 715 C C . VAL A 1 86 ? 11.498 6.884 -3.157 1.00 95.38 86 VAL A C 1
ATOM 717 O O . VAL A 1 86 ? 10.325 6.539 -3.184 1.00 95.38 86 VAL A O 1
ATOM 720 N N . THR A 1 87 ? 11.854 8.167 -3.068 1.00 95.31 87 THR A N 1
ATOM 721 C CA . THR A 1 87 ? 10.837 9.236 -3.078 1.00 95.31 87 THR A CA 1
ATOM 722 C C . THR A 1 87 ? 10.151 9.324 -4.449 1.00 95.31 87 THR A C 1
ATOM 724 O O . THR A 1 87 ? 10.712 8.842 -5.436 1.00 95.31 87 THR A O 1
ATOM 727 N N . PRO A 1 88 ? 8.964 9.948 -4.571 1.00 96.81 88 PRO A N 1
ATOM 728 C CA . PRO A 1 88 ? 8.336 10.154 -5.875 1.00 96.81 88 PRO A CA 1
ATOM 729 C C . PRO A 1 88 ? 9.254 10.872 -6.874 1.00 96.81 88 PRO A C 1
ATOM 731 O O . PRO A 1 88 ? 9.362 10.447 -8.018 1.00 96.81 88 PRO A O 1
ATOM 734 N N . GLU A 1 89 ? 9.966 11.910 -6.444 1.00 97.12 89 GLU A N 1
ATOM 735 C CA . GLU A 1 89 ? 10.876 12.690 -7.292 1.00 97.12 89 GLU A CA 1
ATOM 736 C C . GLU A 1 89 ? 12.022 11.808 -7.790 1.00 97.12 89 GLU A C 1
ATOM 738 O O . GLU A 1 89 ? 12.269 11.715 -8.990 1.00 97.12 89 GLU A O 1
ATOM 743 N N . GLN A 1 90 ? 12.648 11.064 -6.875 1.00 97.00 90 GLN A N 1
ATOM 744 C CA . GLN A 1 90 ? 13.710 10.119 -7.196 1.00 97.00 90 GLN A CA 1
ATOM 745 C C . GLN A 1 90 ? 13.220 8.992 -8.118 1.00 97.00 90 GLN A C 1
ATOM 747 O O . GLN A 1 90 ? 13.941 8.526 -9.000 1.00 97.00 90 GLN A O 1
ATOM 752 N N . TYR A 1 91 ? 11.986 8.533 -7.923 1.00 98.12 91 TYR A N 1
ATOM 753 C CA . TYR A 1 91 ? 11.369 7.537 -8.783 1.00 98.12 91 TYR A CA 1
ATOM 754 C C . TYR A 1 91 ? 11.197 8.081 -10.206 1.00 98.12 91 TYR A C 1
ATOM 756 O O . TYR A 1 91 ? 11.557 7.378 -11.148 1.00 98.12 91 TYR A O 1
ATOM 764 N N . GLY A 1 92 ? 10.741 9.328 -10.354 1.00 98.25 92 GLY A N 1
ATOM 765 C CA . GLY A 1 92 ? 10.659 10.028 -11.638 1.00 98.25 92 GLY A CA 1
ATOM 766 C C . GLY A 1 92 ? 12.018 10.214 -12.312 1.00 98.25 92 GLY A C 1
ATOM 767 O O . GLY A 1 92 ? 12.162 9.859 -13.478 1.00 98.25 92 GLY A O 1
ATOM 768 N N . GLU A 1 93 ? 13.040 10.667 -11.577 1.00 98.25 93 GLU A N 1
ATOM 769 C CA . GLU A 1 93 ? 14.428 10.746 -12.071 1.00 98.25 93 GLU A CA 1
ATOM 770 C C . GLU A 1 93 ? 14.902 9.398 -12.628 1.00 98.25 93 GLU A C 1
ATOM 772 O O . GLU A 1 93 ? 15.466 9.325 -13.718 1.00 98.25 93 GLU A O 1
ATOM 777 N N . ASN A 1 94 ? 14.649 8.316 -11.887 1.00 98.19 94 ASN A N 1
ATOM 778 C CA . ASN A 1 94 ? 15.054 6.976 -12.289 1.00 98.19 94 ASN A CA 1
ATOM 779 C C . ASN A 1 94 ? 14.316 6.499 -13.545 1.00 98.19 94 ASN A C 1
ATOM 781 O O . ASN A 1 94 ? 14.930 5.855 -14.389 1.00 98.19 94 ASN A O 1
ATOM 785 N N . LEU A 1 95 ? 13.017 6.784 -13.673 1.00 98.62 95 LEU A N 1
ATOM 786 C CA . LEU A 1 95 ? 12.251 6.420 -14.867 1.00 98.62 95 LEU A CA 1
ATOM 787 C C . LEU A 1 95 ? 12.690 7.222 -16.097 1.00 98.62 95 LEU A C 1
ATOM 789 O O . LEU A 1 95 ? 12.850 6.635 -17.164 1.00 98.62 95 LEU A O 1
ATOM 793 N N . THR A 1 96 ? 12.931 8.525 -15.941 1.00 98.62 96 THR A N 1
ATOM 794 C CA . THR A 1 96 ? 13.466 9.387 -17.004 1.00 98.62 96 THR A CA 1
ATOM 795 C C . THR A 1 96 ? 14.812 8.870 -17.501 1.00 98.62 96 THR A C 1
ATOM 797 O O . THR A 1 96 ? 15.003 8.687 -18.698 1.00 98.62 96 THR A O 1
ATOM 800 N N . ASP A 1 97 ? 15.723 8.545 -16.585 1.00 98.44 97 ASP A N 1
ATOM 801 C CA . ASP A 1 97 ? 17.037 8.000 -16.923 1.00 98.44 97 ASP A CA 1
ATOM 802 C C . ASP A 1 97 ? 16.934 6.663 -17.679 1.00 98.44 97 ASP A C 1
ATOM 804 O O . ASP A 1 97 ? 17.612 6.466 -18.689 1.00 98.44 97 ASP A O 1
ATOM 808 N N . ILE A 1 98 ? 16.032 5.769 -17.254 1.00 98.62 98 ILE A N 1
ATOM 809 C CA . ILE A 1 98 ? 15.749 4.518 -17.971 1.00 98.62 98 ILE A CA 1
ATOM 810 C C . ILE A 1 98 ? 15.233 4.814 -19.388 1.00 98.62 98 ILE A C 1
ATOM 812 O O . ILE A 1 98 ? 15.745 4.229 -20.342 1.00 98.62 98 ILE A O 1
ATOM 816 N N . ALA A 1 99 ? 14.270 5.727 -19.548 1.00 98.62 99 ALA A N 1
ATOM 817 C CA . ALA A 1 99 ? 13.726 6.102 -20.855 1.00 98.62 99 ALA A CA 1
ATOM 818 C C . ALA A 1 99 ? 14.800 6.691 -21.788 1.00 98.62 99 ALA A C 1
ATOM 820 O O . ALA A 1 99 ? 14.879 6.313 -22.958 1.00 98.62 99 ALA A O 1
ATOM 821 N N . GLU A 1 100 ? 15.681 7.548 -21.267 1.00 98.38 100 GLU A N 1
ATOM 822 C CA . GLU A 1 100 ? 16.806 8.122 -22.012 1.00 98.38 100 GLU A CA 1
ATOM 823 C C . GLU A 1 100 ? 17.872 7.089 -22.386 1.00 98.38 100 GLU A C 1
ATOM 825 O O . GLU A 1 100 ? 18.455 7.169 -23.470 1.00 98.38 100 GLU A O 1
ATOM 830 N N . GLN A 1 101 ? 18.161 6.122 -21.509 1.00 98.19 101 GLN A N 1
ATOM 831 C CA . GLN A 1 101 ? 19.012 4.984 -21.857 1.00 98.19 101 GLN A CA 1
ATOM 832 C C . GLN A 1 101 ? 18.388 4.189 -23.011 1.00 98.19 101 GLN A C 1
ATOM 834 O O . GLN A 1 101 ? 19.055 3.978 -24.018 1.00 98.19 101 GLN A O 1
ATOM 839 N N . CYS A 1 102 ? 17.104 3.841 -22.911 1.00 98.38 102 CYS A N 1
ATOM 840 C CA . CYS A 1 102 ? 16.370 3.125 -23.956 1.00 98.38 102 CYS A CA 1
ATOM 841 C C . CYS A 1 102 ? 16.442 3.854 -25.306 1.00 98.38 102 CYS A C 1
ATOM 843 O O . CYS A 1 102 ? 16.856 3.269 -26.303 1.00 98.38 102 CYS A O 1
ATOM 845 N N . ARG A 1 103 ? 16.196 5.168 -25.314 1.00 97.81 103 ARG A N 1
ATOM 846 C CA . ARG A 1 103 ? 16.290 6.009 -26.515 1.00 97.81 103 ARG A CA 1
ATOM 847 C C . ARG A 1 103 ? 17.692 6.027 -27.134 1.00 97.81 103 ARG A C 1
ATOM 849 O O . ARG A 1 103 ? 17.824 5.980 -28.349 1.00 97.81 103 ARG A O 1
ATOM 856 N N . ARG A 1 104 ? 18.753 6.092 -26.318 1.00 97.81 104 ARG A N 1
ATOM 857 C CA . ARG A 1 104 ? 20.150 6.064 -26.807 1.00 97.81 104 ARG A CA 1
ATOM 858 C C . ARG A 1 104 ? 20.538 4.734 -27.450 1.00 97.81 104 ARG A C 1
ATOM 860 O O . ARG A 1 104 ? 21.450 4.719 -28.270 1.00 97.81 104 ARG A O 1
ATOM 867 N N . HIS A 1 105 ? 19.877 3.654 -27.053 1.00 97.69 105 HIS A N 1
ATOM 868 C CA . HIS A 1 105 ? 20.106 2.306 -27.561 1.00 97.69 105 HIS A CA 1
ATOM 869 C C . HIS A 1 105 ? 19.104 1.894 -28.649 1.00 97.69 105 HIS A C 1
ATOM 871 O O . HIS A 1 105 ? 19.093 0.725 -29.013 1.00 97.69 105 HIS A O 1
ATOM 877 N N . ASP A 1 106 ? 18.278 2.826 -29.147 1.00 96.88 106 ASP A N 1
ATOM 878 C CA . ASP A 1 106 ? 17.186 2.543 -30.094 1.00 96.88 106 ASP A CA 1
ATOM 879 C C . ASP A 1 106 ? 16.275 1.393 -29.621 1.00 96.88 106 ASP A C 1
ATOM 881 O O . ASP A 1 106 ? 15.794 0.567 -30.389 1.00 96.88 106 ASP A O 1
ATOM 885 N N . CYS A 1 107 ? 16.077 1.320 -28.303 1.00 97.38 107 CYS A N 1
ATOM 886 C CA . CYS A 1 107 ? 15.316 0.280 -27.634 1.00 97.38 107 CYS A CA 1
ATOM 887 C C . CYS A 1 107 ? 13.981 0.877 -27.153 1.00 97.38 107 CYS A C 1
ATOM 889 O O . CYS A 1 107 ? 13.980 1.817 -26.351 1.00 97.38 107 CYS A O 1
ATOM 891 N N . PRO A 1 108 ? 12.831 0.376 -27.616 1.00 97.44 108 PRO A N 1
ATOM 892 C CA . PRO A 1 108 ? 11.522 0.778 -27.121 1.00 97.44 108 PRO A CA 1
ATOM 893 C C . PRO A 1 108 ? 11.316 0.392 -25.651 1.00 97.44 108 PRO A C 1
ATOM 895 O O . PRO A 1 108 ? 11.717 -0.687 -25.204 1.00 97.44 108 PRO A O 1
ATOM 898 N N . LEU A 1 109 ? 10.632 1.259 -24.902 1.00 98.31 109 LEU A N 1
ATOM 899 C CA . LEU A 1 109 ? 10.297 1.036 -23.498 1.00 98.31 109 LEU A CA 1
ATOM 900 C C . LEU A 1 109 ? 8.782 0.914 -23.310 1.00 98.31 109 LEU A C 1
ATOM 902 O O . LEU A 1 109 ? 8.037 1.859 -23.551 1.00 98.31 109 LEU A O 1
ATOM 906 N N . ILE A 1 110 ? 8.325 -0.224 -22.790 1.00 98.50 110 ILE A N 1
ATOM 907 C CA . ILE A 1 110 ? 6.947 -0.414 -22.329 1.00 98.50 110 ILE A CA 1
ATOM 908 C C . ILE A 1 110 ? 6.932 -0.328 -20.804 1.00 98.50 110 ILE A C 1
ATOM 910 O O . ILE A 1 110 ? 7.527 -1.167 -20.132 1.00 98.50 110 ILE A O 1
ATOM 914 N N . ILE A 1 111 ? 6.218 0.639 -20.230 1.00 98.56 111 ILE A N 1
ATOM 915 C CA . ILE A 1 111 ? 6.002 0.726 -18.781 1.00 98.56 111 ILE A CA 1
ATOM 916 C C . ILE A 1 111 ? 4.608 0.211 -18.442 1.00 98.56 111 ILE A C 1
ATOM 918 O O . ILE A 1 111 ? 3.588 0.715 -18.909 1.00 98.56 111 ILE A O 1
ATOM 922 N N . LEU A 1 112 ? 4.559 -0.780 -17.564 1.00 98.44 112 LEU A N 1
ATOM 923 C CA . LEU A 1 112 ? 3.334 -1.325 -17.011 1.00 98.44 112 LEU A CA 1
ATOM 924 C C . LEU A 1 112 ? 3.012 -0.579 -15.715 1.00 98.44 112 LEU A C 1
ATOM 926 O O . LEU A 1 112 ? 3.662 -0.796 -14.689 1.00 98.44 112 LEU A O 1
ATOM 930 N N . LYS A 1 113 ? 2.012 0.309 -15.751 1.00 97.75 113 LYS A N 1
ATOM 931 C CA . LYS A 1 113 ? 1.539 1.022 -14.555 1.00 97.75 113 LYS A CA 1
ATOM 932 C C . LYS A 1 113 ? 0.974 -0.016 -13.575 1.00 97.75 113 LYS A C 1
ATOM 934 O O . LYS A 1 113 ? 0.043 -0.708 -13.968 1.00 97.75 113 LYS A O 1
ATOM 939 N N . PRO A 1 114 ? 1.493 -0.190 -12.344 1.00 97.06 114 PRO A N 1
ATOM 940 C CA . PRO A 1 114 ? 1.039 -1.293 -11.493 1.00 97.06 114 PRO A CA 1
ATOM 941 C C . PRO A 1 114 ? -0.406 -1.095 -11.009 1.00 97.06 114 PRO A C 1
ATOM 943 O O . PRO A 1 114 ? -0.709 -0.023 -10.480 1.00 97.06 114 PRO A O 1
ATOM 946 N N . PRO A 1 115 ? -1.305 -2.084 -11.144 1.00 96.88 115 PRO A N 1
ATOM 947 C CA . PRO A 1 115 ? -2.619 -2.032 -10.515 1.00 96.88 115 PRO A CA 1
ATOM 948 C C . PRO A 1 115 ? -2.485 -2.309 -9.004 1.00 96.88 115 PRO A C 1
ATOM 950 O O . PRO A 1 115 ? -1.551 -2.986 -8.572 1.00 96.88 115 PRO A O 1
ATOM 953 N N . VAL A 1 116 ? -3.408 -1.785 -8.188 1.00 95.38 116 VAL A N 1
ATOM 954 C CA . VAL A 1 116 ? -3.376 -1.936 -6.720 1.00 95.38 116 VAL A CA 1
ATOM 955 C C . VAL A 1 116 ? -4.761 -2.270 -6.149 1.00 95.38 116 VAL A C 1
ATOM 957 O O . VAL A 1 116 ? -5.738 -1.667 -6.593 1.00 95.38 116 VAL A O 1
ATOM 960 N N . PRO A 1 117 ? -4.859 -3.178 -5.159 1.00 95.12 117 PRO A N 1
ATOM 961 C CA . PRO A 1 117 ? -6.100 -3.472 -4.452 1.00 95.12 117 PRO A CA 1
ATOM 962 C C . PRO A 1 117 ? -6.360 -2.459 -3.328 1.00 95.12 117 PRO A C 1
ATOM 964 O O . PRO A 1 117 ? -5.469 -2.130 -2.528 1.00 95.12 117 PRO A O 1
ATOM 967 N N . TYR A 1 118 ? -7.604 -2.003 -3.230 1.00 95.81 118 TYR A N 1
ATOM 968 C CA . TYR A 1 118 ? -8.109 -1.097 -2.201 1.00 95.81 118 TYR A CA 1
ATOM 969 C C . TYR A 1 118 ? -8.539 -1.833 -0.928 1.00 95.81 118 TYR A C 1
ATOM 971 O O . TYR A 1 118 ? -8.451 -1.261 0.158 1.00 95.81 118 TYR A O 1
ATOM 979 N N . LEU A 1 119 ? -8.960 -3.099 -1.031 1.00 95.12 119 LEU A N 1
ATOM 980 C CA . LEU A 1 119 ? -9.488 -3.870 0.103 1.00 95.12 119 LEU A CA 1
ATOM 981 C C . LEU A 1 119 ? -8.412 -4.547 0.955 1.00 95.12 119 LEU A C 1
ATOM 983 O O . LEU A 1 119 ? -8.732 -5.167 1.970 1.00 95.12 119 LEU A O 1
ATOM 987 N N . TRP A 1 120 ? -7.136 -4.394 0.596 1.00 94.31 120 TRP A N 1
ATOM 988 C CA . TRP A 1 120 ? -6.049 -4.829 1.463 1.00 94.31 120 TRP A CA 1
ATOM 989 C C . TRP A 1 120 ? -5.941 -3.929 2.712 1.00 94.31 120 TRP A C 1
ATOM 991 O O . TRP A 1 120 ? -5.779 -2.707 2.553 1.00 94.31 120 TRP A O 1
ATOM 1001 N N . PRO A 1 121 ? -5.964 -4.498 3.938 1.00 95.56 121 PRO A N 1
ATOM 1002 C CA . PRO A 1 121 ? -5.890 -3.736 5.180 1.00 95.56 121 PRO A CA 1
ATOM 1003 C C . PRO A 1 121 ? -4.633 -2.868 5.255 1.00 95.56 121 PRO A C 1
ATOM 1005 O O . PRO A 1 121 ? -3.503 -3.364 5.247 1.00 95.56 121 PRO A O 1
ATOM 1008 N N . ALA A 1 122 ? -4.836 -1.552 5.335 1.00 95.69 122 ALA A N 1
ATOM 1009 C CA . ALA A 1 122 ? -3.745 -0.591 5.443 1.00 95.69 122 ALA A CA 1
ATOM 1010 C C . ALA A 1 122 ? -2.893 -0.858 6.693 1.00 95.69 122 ALA A C 1
ATOM 1012 O O . ALA A 1 122 ? -3.441 -1.113 7.758 1.00 95.69 122 ALA A O 1
ATOM 1013 N N . GLY A 1 123 ? -1.565 -0.802 6.592 1.00 92.31 123 GLY A N 1
ATOM 1014 C CA . GLY A 1 123 ? -0.680 -0.983 7.747 1.00 92.31 123 GLY A CA 1
ATOM 1015 C C . GLY A 1 123 ? -0.476 -2.424 8.226 1.00 92.31 123 GLY A C 1
ATOM 1016 O O . GLY A 1 123 ? 0.315 -2.648 9.142 1.00 92.31 123 GLY A O 1
ATOM 1017 N N . LEU A 1 124 ? -1.161 -3.413 7.640 1.00 93.12 124 LEU A N 1
ATOM 1018 C CA . LEU A 1 124 ? -1.148 -4.778 8.171 1.00 93.12 124 LEU A CA 1
ATOM 1019 C C . LEU A 1 124 ? 0.030 -5.624 7.672 1.00 93.12 124 LEU A C 1
ATOM 1021 O O . LEU A 1 124 ? 0.500 -6.492 8.404 1.00 93.12 124 LEU A O 1
ATOM 1025 N N . GLN A 1 125 ? 0.532 -5.373 6.456 1.00 91.00 125 GLN A N 1
ATOM 1026 C CA . GLN A 1 125 ? 1.484 -6.258 5.771 1.00 91.00 125 GLN A CA 1
ATOM 1027 C C . GLN A 1 125 ? 2.713 -6.614 6.617 1.00 91.00 125 GLN A C 1
ATOM 1029 O O . GLN A 1 125 ? 3.086 -7.783 6.704 1.00 91.00 125 GLN A O 1
ATOM 1034 N N . PHE A 1 126 ? 3.341 -5.623 7.247 1.00 88.81 126 PHE A N 1
ATOM 1035 C CA . PHE A 1 126 ? 4.566 -5.838 8.018 1.00 88.81 126 PHE A CA 1
ATOM 1036 C C . PHE A 1 126 ? 4.334 -6.200 9.485 1.00 88.81 126 PHE A C 1
ATOM 1038 O O . PHE A 1 126 ? 5.290 -6.522 10.189 1.00 88.81 126 PHE A O 1
ATOM 1045 N N . LYS A 1 127 ? 3.082 -6.225 9.957 1.00 89.06 127 LYS A N 1
ATOM 1046 C CA . LYS A 1 127 ? 2.763 -6.532 11.357 1.00 89.06 127 LYS A CA 1
ATOM 1047 C C . LYS A 1 127 ? 3.204 -7.940 11.767 1.00 89.06 127 LYS A C 1
ATOM 1049 O O . LYS A 1 127 ? 3.679 -8.127 12.885 1.00 89.06 127 LYS A O 1
ATOM 1054 N N . VAL A 1 128 ? 3.157 -8.908 10.848 1.00 86.00 128 VAL A N 1
ATOM 1055 C CA . VAL A 1 128 ? 3.678 -10.273 11.063 1.00 86.00 128 VAL A CA 1
ATOM 1056 C C . VAL A 1 128 ? 5.172 -10.294 11.417 1.00 86.00 128 VAL A C 1
ATOM 1058 O O . VAL A 1 128 ? 5.630 -11.211 12.091 1.00 86.00 128 VAL A O 1
ATOM 1061 N N . PHE A 1 129 ? 5.926 -9.261 11.035 1.00 83.44 129 PHE A N 1
ATOM 1062 C CA . PHE A 1 129 ? 7.361 -9.152 11.292 1.00 83.44 129 PHE A CA 1
ATOM 1063 C C . PHE A 1 129 ? 7.709 -8.236 12.476 1.00 83.44 129 PHE A C 1
ATOM 1065 O O . PHE A 1 129 ? 8.885 -8.060 12.780 1.00 83.44 129 PHE A O 1
ATOM 1072 N N . ALA A 1 130 ? 6.713 -7.678 13.174 1.00 81.94 130 ALA A N 1
ATOM 1073 C CA . ALA A 1 130 ? 6.911 -6.690 14.241 1.00 81.94 130 ALA A CA 1
ATOM 1074 C C . ALA A 1 130 ? 7.802 -7.161 15.399 1.00 81.94 130 ALA A C 1
ATOM 1076 O O . ALA A 1 130 ? 8.411 -6.346 16.084 1.00 81.94 130 ALA A O 1
ATOM 1077 N N . HIS A 1 131 ? 7.853 -8.473 15.622 1.00 78.88 131 HIS A N 1
ATOM 1078 C CA . HIS A 1 131 ? 8.578 -9.115 16.714 1.00 78.88 131 HIS A CA 1
ATOM 1079 C C . HIS A 1 131 ? 9.869 -9.800 16.254 1.00 78.88 131 HIS A C 1
ATOM 1081 O O . HIS A 1 131 ? 10.567 -10.387 17.079 1.00 78.88 131 HIS A O 1
ATOM 1087 N N . LEU A 1 132 ? 10.174 -9.788 14.951 1.00 79.19 132 LEU A N 1
ATOM 1088 C CA . LEU A 1 132 ? 11.366 -10.458 14.455 1.00 79.19 132 LEU A CA 1
ATOM 1089 C C . LEU A 1 132 ? 12.612 -9.681 14.857 1.00 79.19 132 LEU A C 1
ATOM 1091 O O . LEU A 1 132 ? 12.701 -8.467 14.657 1.00 79.19 132 LEU A O 1
ATOM 1095 N N . THR A 1 133 ? 13.592 -10.417 15.369 1.00 77.75 133 THR A N 1
ATOM 1096 C CA . THR A 1 133 ? 14.911 -9.897 15.704 1.00 77.75 133 THR A CA 1
ATOM 1097 C C . THR A 1 133 ? 15.976 -10.457 14.768 1.00 77.75 133 THR A C 1
ATOM 1099 O O . THR A 1 133 ? 15.868 -11.589 14.292 1.00 77.75 133 THR A O 1
ATOM 1102 N N . GLY A 1 134 ? 17.021 -9.675 14.510 1.00 73.31 134 GLY A N 1
ATOM 1103 C CA . GLY A 1 134 ? 18.241 -10.137 13.865 1.00 73.31 134 GLY A CA 1
ATOM 1104 C C . GLY A 1 134 ? 19.029 -11.109 14.748 1.00 73.31 134 GLY A C 1
ATOM 1105 O O . GLY A 1 134 ? 18.668 -11.395 15.891 1.00 73.31 134 GLY A O 1
ATOM 1106 N N . GLY A 1 135 ? 20.147 -11.615 14.218 1.00 63.59 135 GLY A N 1
ATOM 1107 C CA . GLY A 1 135 ? 21.057 -12.499 14.963 1.00 63.59 135 GLY A CA 1
ATOM 1108 C C . GLY A 1 135 ? 21.760 -11.823 16.150 1.00 63.59 135 GLY A C 1
ATOM 1109 O O . GLY A 1 135 ? 22.368 -12.501 16.970 1.00 63.59 135 GLY A O 1
ATOM 1110 N N . ASP A 1 136 ? 21.661 -10.499 16.244 1.00 69.38 136 ASP A N 1
ATOM 1111 C CA . ASP A 1 136 ? 22.126 -9.652 17.343 1.00 69.38 136 ASP A CA 1
ATOM 1112 C C . ASP A 1 136 ? 21.050 -9.410 18.421 1.00 69.38 136 ASP A C 1
ATOM 1114 O O . ASP A 1 136 ? 21.303 -8.709 19.400 1.00 69.38 136 ASP A O 1
ATOM 1118 N N . GLY A 1 137 ? 19.850 -9.978 18.252 1.00 72.75 137 GLY A N 1
ATOM 1119 C CA . GLY A 1 137 ? 18.720 -9.797 19.160 1.00 72.75 137 GLY A CA 1
ATOM 1120 C C . GLY A 1 137 ? 18.001 -8.450 19.025 1.00 72.75 137 GLY A C 1
ATOM 1121 O O . GLY A 1 137 ? 17.064 -8.200 19.781 1.00 72.75 137 GLY A O 1
ATOM 1122 N N . GLN A 1 138 ? 18.387 -7.588 18.076 1.00 70.62 138 GLN A N 1
ATOM 1123 C CA . GLN A 1 138 ? 17.693 -6.323 17.814 1.00 70.62 138 GLN A CA 1
ATOM 1124 C C . GLN A 1 138 ? 16.530 -6.516 16.845 1.00 70.62 138 GLN A C 1
ATOM 1126 O O . GLN A 1 138 ? 16.585 -7.384 15.981 1.00 70.62 138 GLN A O 1
ATOM 1131 N N . LEU A 1 139 ? 15.475 -5.704 16.961 1.00 73.31 139 LEU A N 1
ATOM 1132 C CA . LEU A 1 139 ? 14.348 -5.740 16.024 1.00 73.31 139 LEU A CA 1
ATOM 1133 C C . LEU A 1 139 ? 14.821 -5.478 14.588 1.00 73.31 139 LEU A C 1
ATOM 1135 O O . LEU A 1 139 ? 15.614 -4.573 14.344 1.00 73.31 139 LEU A O 1
ATOM 1139 N N . ILE A 1 140 ? 14.294 -6.248 13.631 1.00 78.88 140 ILE A N 1
ATOM 1140 C CA . ILE A 1 140 ? 14.606 -6.066 12.202 1.00 78.88 140 ILE A CA 1
ATOM 1141 C C . ILE A 1 140 ? 14.097 -4.709 11.703 1.00 78.88 140 ILE A C 1
ATOM 1143 O O . ILE A 1 140 ? 14.701 -4.098 10.821 1.00 78.88 140 ILE A O 1
ATOM 1147 N N . PHE A 1 141 ? 12.993 -4.224 12.272 1.00 81.19 141 PHE A N 1
ATOM 1148 C CA . PHE A 1 141 ? 12.504 -2.883 12.002 1.00 81.19 141 PHE A CA 1
ATOM 1149 C C . PHE A 1 141 ? 13.044 -1.865 13.002 1.00 81.19 141 PHE A C 1
ATOM 1151 O O . PHE A 1 141 ? 13.133 -2.162 14.196 1.00 81.19 141 PHE A O 1
ATOM 1158 N N . PRO A 1 142 ? 13.282 -0.621 12.550 1.00 81.69 142 PRO A N 1
ATOM 1159 C CA . PRO A 1 142 ? 13.436 0.511 13.446 1.00 81.69 142 PRO A CA 1
ATOM 1160 C C . PRO A 1 142 ? 12.339 0.559 14.506 1.00 81.69 142 PRO A C 1
ATOM 1162 O O . PRO A 1 142 ? 11.159 0.371 14.193 1.00 81.69 142 PRO A O 1
ATOM 1165 N N . LYS A 1 143 ? 12.722 0.882 15.744 1.00 82.06 143 LYS A N 1
ATOM 1166 C CA . LYS A 1 143 ? 11.800 0.955 16.884 1.00 82.06 143 LYS A CA 1
ATOM 1167 C C . LYS A 1 143 ? 10.522 1.766 16.595 1.00 82.06 143 LYS A C 1
ATOM 1169 O O . LYS A 1 143 ? 9.456 1.240 16.891 1.00 82.06 143 LYS A O 1
ATOM 1174 N N . PRO A 1 144 ? 10.564 2.952 15.948 1.00 84.25 144 PRO A N 1
ATOM 1175 C CA . PRO A 1 144 ? 9.339 3.690 15.635 1.00 84.25 144 PRO A CA 1
ATOM 1176 C C . PRO A 1 144 ? 8.367 2.912 14.736 1.00 84.25 144 PRO A C 1
ATOM 1178 O O . PRO A 1 144 ? 7.160 2.974 14.943 1.00 84.25 144 PRO A O 1
ATOM 1181 N N . ILE A 1 145 ? 8.875 2.138 13.766 1.00 86.19 145 ILE A N 1
ATOM 1182 C CA . ILE A 1 145 ? 8.029 1.266 12.938 1.00 86.19 145 ILE A CA 1
ATOM 1183 C C . ILE A 1 145 ? 7.436 0.164 13.808 1.00 86.19 145 ILE A C 1
ATOM 1185 O O . ILE A 1 145 ? 6.227 -0.038 13.762 1.00 86.19 145 ILE A O 1
ATOM 1189 N N . ALA A 1 146 ? 8.268 -0.522 14.599 1.00 85.75 146 ALA A N 1
ATOM 1190 C CA . ALA A 1 146 ? 7.842 -1.620 15.463 1.00 85.75 146 ALA A CA 1
ATOM 1191 C C . ALA A 1 146 ? 6.761 -1.189 16.469 1.00 85.75 146 ALA A C 1
ATOM 1193 O O . ALA A 1 146 ? 5.763 -1.891 16.629 1.00 85.75 146 ALA A O 1
ATOM 1194 N N . ASP A 1 147 ? 6.920 -0.014 17.079 1.00 87.44 147 ASP A N 1
ATOM 1195 C CA . ASP A 1 147 ? 5.957 0.564 18.018 1.00 87.44 147 ASP A CA 1
ATOM 1196 C C . ASP A 1 147 ? 4.615 0.857 17.323 1.00 87.44 147 ASP A C 1
ATOM 1198 O O . ASP A 1 147 ? 3.557 0.539 17.866 1.00 87.44 147 ASP A O 1
ATOM 1202 N N . ILE A 1 148 ? 4.643 1.392 16.095 1.00 87.94 148 ILE A N 1
ATOM 1203 C CA . ILE A 1 148 ? 3.442 1.666 15.291 1.00 87.94 148 ILE A CA 1
ATOM 1204 C C . ILE A 1 148 ? 2.722 0.370 14.901 1.00 87.94 148 ILE A C 1
ATOM 1206 O O . ILE A 1 148 ? 1.533 0.205 15.178 1.00 87.94 148 ILE A O 1
ATOM 1210 N N . ILE A 1 149 ? 3.420 -0.575 14.268 1.00 87.50 149 ILE A N 1
ATOM 1211 C CA . ILE A 1 149 ? 2.793 -1.821 13.796 1.00 87.50 149 ILE A CA 1
ATOM 1212 C C . ILE A 1 149 ? 2.384 -2.725 14.970 1.00 87.50 149 ILE A C 1
ATOM 1214 O O . ILE A 1 149 ? 1.424 -3.493 14.859 1.00 87.50 149 ILE A O 1
ATOM 1218 N N . GLY A 1 150 ? 3.061 -2.599 16.115 1.00 88.69 150 GLY A N 1
ATOM 1219 C CA . GLY A 1 150 ? 2.780 -3.312 17.358 1.00 88.69 150 GLY A CA 1
ATOM 1220 C C . GLY A 1 150 ? 1.538 -2.823 18.108 1.00 88.69 150 GLY A C 1
ATOM 1221 O O . GLY A 1 150 ? 1.095 -3.496 19.042 1.00 88.69 150 GLY A O 1
ATOM 1222 N N . GLN A 1 151 ? 0.924 -1.705 17.702 1.00 91.81 151 GLN A N 1
ATOM 1223 C CA . GLN A 1 151 ? -0.285 -1.196 18.350 1.00 91.81 151 GLN A CA 1
ATOM 1224 C C . GLN A 1 151 ? -1.422 -2.229 18.344 1.00 91.81 151 GLN A C 1
ATOM 1226 O O . GLN A 1 151 ? -1.636 -2.977 17.379 1.00 91.81 151 GLN A O 1
ATOM 1231 N N . LYS A 1 152 ? -2.205 -2.239 19.428 1.00 95.00 152 LYS A N 1
ATOM 1232 C CA . LYS A 1 152 ? -3.397 -3.085 19.605 1.00 95.00 152 LYS A CA 1
ATOM 1233 C C . LYS A 1 152 ? -4.600 -2.521 18.841 1.00 95.00 152 LYS A C 1
ATOM 1235 O O . LYS A 1 152 ? -5.632 -2.205 19.426 1.00 95.00 152 LYS A O 1
ATOM 1240 N N . LEU A 1 153 ? -4.434 -2.356 17.532 1.00 95.38 153 LEU A N 1
ATOM 1241 C CA . LEU A 1 153 ? -5.429 -1.807 16.618 1.00 95.38 153 LEU A CA 1
ATOM 1242 C C . LEU A 1 153 ? -6.148 -2.937 15.871 1.00 95.38 153 LEU A C 1
ATOM 1244 O O . LEU A 1 153 ? -5.504 -3.740 15.189 1.00 95.38 153 LEU A O 1
ATOM 1248 N N . LYS A 1 154 ? -7.477 -2.987 16.008 1.00 97.12 154 LYS A N 1
ATOM 1249 C CA . LYS A 1 154 ? -8.359 -3.918 15.294 1.00 97.12 154 LYS A CA 1
ATOM 1250 C C . LYS A 1 154 ? -8.742 -3.396 13.901 1.00 97.12 154 LYS A C 1
ATOM 1252 O O . LYS A 1 154 ? -8.800 -2.186 13.669 1.00 97.12 154 LYS A O 1
ATOM 1257 N N . TYR A 1 155 ? -9.077 -4.324 13.006 1.00 97.62 155 TYR A N 1
ATOM 1258 C CA . TYR A 1 155 ? -9.451 -4.050 11.616 1.00 97.62 155 TYR A CA 1
ATOM 1259 C C . TYR A 1 155 ? -10.831 -4.612 11.264 1.00 97.62 155 TYR A C 1
ATOM 1261 O O . TYR A 1 155 ? -11.214 -5.674 11.762 1.00 97.62 155 TYR A O 1
ATOM 1269 N N . CYS A 1 156 ? -11.541 -3.943 10.349 1.00 96.81 156 CYS A N 1
ATOM 1270 C CA . CYS A 1 156 ? -12.755 -4.451 9.708 1.00 96.81 156 CYS A CA 1
ATOM 1271 C C . CYS A 1 156 ? -12.378 -5.550 8.700 1.00 96.81 156 CYS A C 1
ATOM 1273 O O . CYS A 1 156 ? -12.346 -5.335 7.487 1.00 96.81 156 CYS A O 1
ATOM 1275 N N . ILE A 1 157 ? -12.013 -6.722 9.215 1.00 93.44 157 ILE A N 1
ATOM 1276 C CA . ILE A 1 157 ? -11.670 -7.903 8.422 1.00 93.44 157 ILE A CA 1
ATOM 1277 C C . ILE A 1 157 ? -12.833 -8.884 8.500 1.00 93.44 157 ILE A C 1
ATOM 1279 O O . ILE A 1 157 ? -13.141 -9.417 9.566 1.00 93.44 157 ILE A O 1
ATOM 1283 N N . ASP A 1 158 ? -13.447 -9.143 7.349 1.00 89.00 158 ASP A N 1
ATOM 1284 C CA . ASP A 1 158 ? -14.428 -10.207 7.177 1.00 89.00 158 ASP A CA 1
ATOM 1285 C C . ASP A 1 158 ? -13.758 -11.434 6.544 1.00 89.00 158 ASP A C 1
ATOM 1287 O O . ASP A 1 158 ? -13.140 -11.348 5.479 1.00 89.00 158 ASP A O 1
ATOM 1291 N N . LYS A 1 159 ? -13.897 -12.590 7.200 1.00 84.69 159 LYS A N 1
ATOM 1292 C CA . LYS A 1 159 ? -13.355 -13.864 6.713 1.00 84.69 159 LYS A CA 1
ATOM 1293 C C . LYS A 1 159 ? -14.028 -14.303 5.415 1.00 84.69 159 LYS A C 1
ATOM 1295 O O . LYS A 1 159 ? -13.350 -14.885 4.572 1.00 84.69 159 LYS A O 1
ATOM 1300 N N . ASN A 1 160 ? -15.321 -14.025 5.242 1.00 87.88 160 ASN A N 1
ATOM 1301 C CA . ASN A 1 160 ? -16.046 -14.417 4.036 1.00 87.88 160 ASN A CA 1
ATOM 1302 C C . ASN A 1 160 ? -15.577 -13.591 2.839 1.00 87.88 160 ASN A C 1
ATOM 1304 O O . ASN A 1 160 ? -15.151 -14.174 1.845 1.00 87.88 160 ASN A O 1
ATOM 1308 N N . ARG A 1 161 ? -15.526 -12.260 2.972 1.00 88.31 161 ARG A N 1
ATOM 1309 C CA . ARG A 1 161 ? -14.947 -11.371 1.958 1.00 88.31 161 ARG A CA 1
ATOM 1310 C C . ARG A 1 161 ? -13.489 -11.705 1.657 1.00 88.31 161 ARG A C 1
ATOM 1312 O O . ARG A 1 161 ? -13.112 -11.775 0.496 1.00 88.31 161 ARG A O 1
ATOM 1319 N N . SER A 1 162 ? -12.664 -11.943 2.678 1.00 84.75 162 SER A N 1
ATOM 1320 C CA . SER A 1 162 ? -11.260 -12.333 2.479 1.00 84.75 162 SER A CA 1
ATOM 1321 C C . SER A 1 162 ? -11.147 -13.637 1.678 1.00 84.75 162 SER A C 1
ATOM 1323 O O . SER A 1 162 ? -10.370 -13.710 0.729 1.00 84.75 162 SER A O 1
ATOM 1325 N N . LYS A 1 163 ? -11.980 -14.638 1.987 1.00 84.44 163 LYS A N 1
ATOM 1326 C CA . LYS A 1 163 ? -12.052 -15.894 1.230 1.00 84.44 163 LYS A CA 1
ATOM 1327 C C . LYS A 1 163 ? -12.571 -15.692 -0.197 1.00 84.44 163 LYS A C 1
ATOM 1329 O O . LYS A 1 163 ? -12.103 -16.374 -1.101 1.00 84.44 163 LYS A O 1
ATOM 1334 N N . GLU A 1 164 ? -13.528 -14.793 -0.412 1.00 85.69 164 GLU A N 1
ATOM 1335 C CA . GLU A 1 164 ? -14.042 -14.473 -1.749 1.00 85.69 164 GLU A CA 1
ATOM 1336 C C . GLU A 1 164 ? -12.982 -13.779 -2.614 1.00 85.69 164 GLU A C 1
ATOM 1338 O O . GLU A 1 164 ? -12.815 -14.132 -3.779 1.00 85.69 164 GLU A O 1
ATOM 1343 N N . LEU A 1 165 ? -12.263 -12.809 -2.045 1.00 83.38 165 LEU A N 1
ATOM 1344 C CA . LEU A 1 165 ? -11.269 -12.009 -2.760 1.00 83.38 165 LEU A CA 1
ATOM 1345 C C . LEU A 1 165 ? -9.995 -12.793 -3.063 1.00 83.38 165 LEU A C 1
ATOM 1347 O O . LEU A 1 165 ? -9.520 -12.775 -4.193 1.00 83.38 165 LEU A O 1
ATOM 1351 N N . TYR A 1 166 ? -9.459 -13.490 -2.062 1.00 78.50 166 TYR A N 1
ATOM 1352 C CA . TYR A 1 166 ? -8.130 -14.102 -2.132 1.00 78.50 166 TYR A CA 1
ATOM 1353 C C . TYR A 1 166 ? -8.185 -15.631 -2.269 1.00 78.50 166 TYR A C 1
ATOM 1355 O O . TYR A 1 166 ? -7.151 -16.296 -2.336 1.00 78.50 166 TYR A O 1
ATOM 1363 N N . GLY A 1 167 ? -9.388 -16.214 -2.332 1.00 70.94 167 GLY A N 1
ATOM 1364 C CA . GLY A 1 167 ? -9.598 -17.644 -2.541 1.00 70.94 167 GLY A CA 1
ATOM 1365 C C . GLY A 1 167 ? -8.978 -18.514 -1.444 1.00 70.94 167 GLY A C 1
ATOM 1366 O O . GLY A 1 167 ? -9.130 -18.265 -0.244 1.00 70.94 167 GLY A O 1
ATOM 1367 N N . GLY A 1 168 ? -8.282 -19.575 -1.865 1.00 67.88 168 GLY A N 1
ATOM 1368 C CA . GLY A 1 168 ? -7.399 -20.353 -1.000 1.00 67.88 168 GLY A CA 1
ATOM 1369 C C . GLY A 1 168 ? -6.169 -19.523 -0.659 1.00 67.88 168 GLY A C 1
ATOM 1370 O O . GLY A 1 168 ? -5.153 -19.636 -1.335 1.00 67.88 168 GLY A O 1
ATOM 1371 N N . ILE A 1 169 ? -6.304 -18.677 0.362 1.00 66.62 169 ILE A N 1
ATOM 1372 C CA . ILE A 1 169 ? -5.276 -17.737 0.806 1.00 66.62 169 ILE A CA 1
ATOM 1373 C C . ILE A 1 169 ? -3.942 -18.472 0.966 1.00 66.62 169 ILE A C 1
ATOM 1375 O O . ILE A 1 169 ? -3.860 -19.465 1.701 1.00 66.62 169 ILE A O 1
ATOM 1379 N N . ASP A 1 170 ? -2.898 -17.980 0.297 1.00 80.44 170 ASP A N 1
ATOM 1380 C CA . ASP A 1 170 ? -1.560 -18.522 0.473 1.00 80.44 170 ASP A CA 1
ATOM 1381 C C . ASP A 1 170 ? -1.106 -18.370 1.940 1.00 80.44 170 ASP A C 1
ATOM 1383 O O . ASP A 1 170 ? -1.650 -17.591 2.732 1.00 80.44 170 ASP A O 1
ATOM 1387 N N . ILE A 1 171 ? -0.108 -19.156 2.340 1.00 84.25 171 ILE A N 1
ATOM 1388 C CA . ILE A 1 171 ? 0.311 -19.233 3.744 1.00 84.25 171 ILE A CA 1
ATOM 1389 C C . ILE A 1 171 ? 0.740 -17.859 4.278 1.00 84.25 171 ILE A C 1
ATOM 1391 O O . ILE A 1 171 ? 0.440 -17.552 5.435 1.00 84.25 171 ILE A O 1
ATOM 1395 N N . PHE A 1 172 ? 1.397 -17.039 3.454 1.00 84.00 172 PHE A N 1
ATOM 1396 C CA . PHE A 1 172 ? 1.875 -15.722 3.850 1.00 84.00 172 PHE A CA 1
ATOM 1397 C C . PHE A 1 172 ? 0.717 -14.740 4.015 1.00 84.00 172 PHE A C 1
ATOM 1399 O O . PHE A 1 172 ? 0.590 -14.138 5.082 1.00 84.00 172 PHE A O 1
ATOM 1406 N N . THR A 1 173 ? -0.181 -14.637 3.034 1.00 85.81 173 THR A N 1
ATOM 1407 C CA . THR A 1 173 ? -1.345 -13.745 3.147 1.00 85.81 173 THR A CA 1
ATOM 1408 C C . THR A 1 173 ? -2.203 -14.104 4.357 1.00 85.81 173 THR A C 1
ATOM 1410 O O . THR A 1 173 ? -2.604 -13.233 5.129 1.00 85.81 173 THR A O 1
ATOM 1413 N N . ARG A 1 174 ? -2.399 -15.400 4.621 1.00 86.62 174 ARG A N 1
ATOM 1414 C CA . ARG A 1 174 ? -3.122 -15.860 5.810 1.00 86.62 174 ARG A CA 1
ATOM 1415 C C . ARG A 1 174 ? -2.407 -15.460 7.100 1.00 86.62 174 ARG A C 1
ATOM 1417 O O . ARG A 1 174 ? -3.066 -15.051 8.052 1.00 86.62 174 ARG A O 1
ATOM 1424 N N . ALA A 1 175 ? -1.079 -15.568 7.146 1.00 88.38 175 ALA A N 1
ATOM 1425 C CA . ALA A 1 175 ? -0.291 -15.143 8.300 1.00 88.38 175 ALA A CA 1
ATOM 1426 C C . ALA A 1 175 ? -0.410 -13.630 8.547 1.00 88.38 175 ALA A C 1
ATOM 1428 O O . ALA A 1 175 ? -0.571 -13.215 9.694 1.00 88.38 175 ALA A O 1
ATOM 1429 N N . VAL A 1 176 ? -0.412 -12.814 7.488 1.00 90.50 176 VAL A N 1
ATOM 1430 C CA . VAL A 1 176 ? -0.628 -11.364 7.588 1.00 90.50 176 VAL A CA 1
ATOM 1431 C C . VAL A 1 176 ? -2.015 -11.056 8.154 1.00 90.50 176 VAL A C 1
ATOM 1433 O O . VAL A 1 176 ? -2.116 -10.324 9.137 1.00 90.50 176 VAL A O 1
ATOM 1436 N N . TYR A 1 177 ? -3.077 -11.653 7.610 1.00 90.00 177 TYR A N 1
ATOM 1437 C CA . TYR A 1 177 ? -4.440 -11.460 8.123 1.00 90.00 177 TYR A CA 1
ATOM 1438 C C . TYR A 1 177 ? -4.568 -11.880 9.592 1.00 90.00 177 TYR A C 1
ATOM 1440 O O . TYR A 1 177 ? -5.141 -11.150 10.398 1.00 90.00 177 TYR A O 1
ATOM 1448 N N . ASN A 1 178 ? -3.967 -13.012 9.962 1.00 89.81 178 ASN A N 1
ATOM 1449 C CA . ASN A 1 178 ? -3.961 -13.508 11.337 1.00 89.81 178 ASN A CA 1
ATOM 1450 C C . ASN A 1 178 ? -3.092 -12.670 12.290 1.00 89.81 178 ASN A C 1
ATOM 1452 O O . ASN A 1 178 ? -3.210 -12.830 13.501 1.00 89.81 178 ASN A O 1
ATOM 1456 N N . SER A 1 179 ? -2.228 -11.788 11.776 1.00 91.44 179 SER A N 1
ATOM 1457 C CA . SER A 1 179 ? -1.444 -10.864 12.604 1.00 91.44 179 SER A CA 1
ATOM 1458 C C . SER A 1 179 ? -2.249 -9.650 13.080 1.00 91.44 179 SER A C 1
ATOM 1460 O O . SER A 1 179 ? -1.789 -8.912 13.957 1.00 91.44 179 SER A O 1
ATOM 1462 N N . ALA A 1 180 ? -3.448 -9.423 12.525 1.00 93.06 180 ALA A N 1
ATOM 1463 C CA . ALA A 1 180 ? -4.354 -8.387 13.002 1.00 93.06 180 ALA A CA 1
ATOM 1464 C C . ALA A 1 180 ? -4.682 -8.615 14.484 1.00 93.06 180 ALA A C 1
ATOM 1466 O O . ALA A 1 180 ? -4.897 -9.744 14.921 1.00 93.06 180 ALA A O 1
ATOM 1467 N N . TYR A 1 181 ? -4.709 -7.535 15.268 1.00 93.75 181 TYR A N 1
ATOM 1468 C CA . TYR A 1 181 ? -4.995 -7.650 16.694 1.00 93.75 181 TYR A CA 1
ATOM 1469 C C . TYR A 1 181 ? -6.436 -8.128 16.916 1.00 93.75 181 TYR A C 1
ATOM 1471 O O . TYR A 1 181 ? -7.367 -7.604 16.302 1.00 93.75 181 TYR A O 1
ATOM 1479 N N . ASP A 1 182 ? -6.606 -9.076 17.835 1.00 91.12 182 ASP A N 1
ATOM 1480 C CA . ASP A 1 182 ? -7.897 -9.529 18.341 1.00 91.12 182 ASP A CA 1
ATOM 1481 C C . ASP A 1 182 ? -7.833 -9.640 19.872 1.00 91.12 182 ASP A C 1
ATOM 1483 O O . ASP A 1 182 ? -6.792 -9.977 20.437 1.00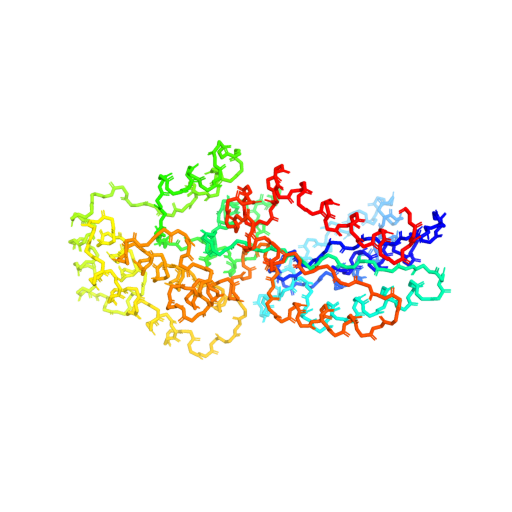 91.12 182 ASP A O 1
ATOM 1487 N N . ASP A 1 183 ? -8.932 -9.316 20.547 1.00 89.25 183 ASP A N 1
ATOM 1488 C CA . ASP A 1 183 ? -9.033 -9.310 22.014 1.00 89.25 183 ASP A CA 1
ATOM 1489 C C . ASP A 1 183 ? -9.863 -10.478 22.564 1.00 89.25 183 ASP A C 1
ATOM 1491 O O . ASP A 1 183 ? -10.061 -10.564 23.773 1.00 89.25 183 ASP A O 1
ATOM 1495 N N . SER A 1 184 ? -10.294 -11.404 21.697 1.00 91.56 184 SER A N 1
ATOM 1496 C CA . SER A 1 184 ? -11.070 -12.617 22.011 1.00 91.56 184 SER A CA 1
ATOM 1497 C C . SER A 1 184 ? -12.435 -12.401 22.678 1.00 91.56 184 SER A C 1
ATOM 1499 O O . SER A 1 184 ? -13.141 -13.379 22.912 1.00 91.56 184 SER A O 1
ATOM 1501 N N . MET A 1 185 ? -12.827 -11.152 22.949 1.00 96.00 185 MET A N 1
ATOM 1502 C CA . MET A 1 185 ? -14.128 -10.814 23.525 1.00 96.00 185 MET A CA 1
ATOM 1503 C C . MET A 1 185 ? -15.237 -10.989 22.485 1.00 96.00 185 MET A C 1
ATOM 1505 O O . MET A 1 185 ? -15.024 -10.790 21.281 1.00 96.00 185 MET A O 1
ATOM 1509 N N . THR A 1 186 ? -16.445 -11.308 22.949 1.00 96.94 186 THR A N 1
ATOM 1510 C CA . THR A 1 186 ? -17.648 -11.139 22.127 1.00 96.94 186 THR A CA 1
ATOM 1511 C C . THR A 1 186 ? -17.848 -9.659 21.786 1.00 96.94 186 THR A C 1
ATOM 1513 O O . THR A 1 186 ? -17.248 -8.771 22.398 1.00 96.94 186 THR A O 1
ATOM 1516 N N . ASN A 1 187 ? -18.679 -9.363 20.785 1.00 97.31 187 ASN A N 1
ATOM 1517 C CA . ASN A 1 187 ? -18.882 -7.974 20.372 1.00 97.31 187 ASN A CA 1
ATOM 1518 C C . ASN A 1 187 ? -19.480 -7.121 21.507 1.00 97.31 187 ASN A C 1
ATOM 1520 O O . ASN A 1 187 ? -19.014 -6.006 21.719 1.00 97.31 187 ASN A O 1
ATOM 1524 N N . ASP A 1 188 ? -20.446 -7.652 22.263 1.00 97.62 188 ASP A N 1
ATOM 1525 C CA . ASP A 1 188 ? -21.100 -6.922 23.357 1.00 97.62 188 ASP A CA 1
ATOM 1526 C C . ASP A 1 188 ? -20.138 -6.676 24.528 1.00 97.62 188 ASP A C 1
ATOM 1528 O O . ASP A 1 188 ? -20.021 -5.546 25.007 1.00 97.62 188 ASP A O 1
ATOM 1532 N N . GLU A 1 189 ? -19.360 -7.694 24.915 1.00 98.12 189 GLU A N 1
ATOM 1533 C CA . GLU A 1 189 ? -18.295 -7.551 25.919 1.00 98.12 189 GLU A CA 1
ATOM 1534 C C . GLU A 1 189 ? -17.247 -6.522 25.482 1.00 98.12 189 GLU A C 1
ATOM 1536 O O . GLU A 1 189 ? -16.795 -5.713 26.291 1.00 98.12 189 GLU A O 1
ATOM 1541 N N . ALA A 1 190 ? -16.865 -6.514 24.200 1.00 98.19 190 ALA A N 1
ATOM 1542 C CA . ALA A 1 190 ? -15.919 -5.540 23.670 1.00 98.19 190 ALA A CA 1
ATOM 1543 C C . ALA A 1 190 ? -16.489 -4.113 23.725 1.00 98.19 190 ALA A C 1
ATOM 1545 O O . ALA A 1 190 ? -15.771 -3.191 24.121 1.00 98.19 190 ALA A O 1
ATOM 1546 N N . ILE A 1 191 ? -17.764 -3.919 23.368 1.00 98.38 191 ILE A N 1
ATOM 1547 C CA . ILE A 1 191 ? -18.439 -2.616 23.457 1.00 98.38 191 ILE A CA 1
ATOM 1548 C C . ILE A 1 191 ? -18.449 -2.127 24.907 1.00 98.38 191 ILE A C 1
ATOM 1550 O O . ILE A 1 191 ? -18.018 -0.999 25.165 1.00 98.38 191 ILE A O 1
ATOM 1554 N N . GLU A 1 192 ? -18.869 -2.962 25.860 1.00 98.12 192 GLU A N 1
ATOM 1555 C CA . GLU A 1 192 ? -18.882 -2.616 27.285 1.00 98.12 192 GLU A CA 1
ATOM 1556 C C . GLU A 1 192 ? -17.468 -2.301 27.796 1.00 98.12 192 GLU A C 1
ATOM 1558 O O . GLU A 1 192 ? -17.231 -1.260 28.424 1.00 98.12 192 GLU A O 1
ATOM 1563 N N . TYR A 1 193 ? -16.498 -3.157 27.466 1.00 98.19 193 TYR A N 1
ATOM 1564 C CA . TYR A 1 193 ? -15.110 -2.999 27.873 1.00 98.19 193 TYR A CA 1
ATOM 1565 C C . TYR A 1 193 ? -14.532 -1.670 27.387 1.00 98.19 193 TYR A C 1
ATOM 1567 O O . TYR A 1 193 ? -14.064 -0.871 28.205 1.00 98.19 193 TYR A O 1
ATOM 1575 N N . TYR A 1 194 ? -14.573 -1.395 26.079 1.00 98.25 194 TYR A N 1
ATOM 1576 C CA . TYR A 1 194 ? -13.999 -0.168 25.527 1.00 98.25 194 TYR A CA 1
ATOM 1577 C C . TYR A 1 194 ? -14.769 1.075 25.979 1.00 98.25 194 TYR A C 1
ATOM 1579 O O . TYR A 1 194 ? -14.131 2.078 26.304 1.00 98.25 194 TYR A O 1
ATOM 1587 N N . SER A 1 195 ? -16.096 0.999 26.126 1.00 97.88 195 SER A N 1
ATOM 1588 C CA . SER A 1 195 ? -16.899 2.085 26.707 1.00 97.88 195 SER A CA 1
ATOM 1589 C C . SER A 1 195 ? -16.436 2.423 28.126 1.00 97.88 195 SER A C 1
ATOM 1591 O O . SER A 1 195 ? -16.174 3.585 28.443 1.00 97.88 195 SER A O 1
ATOM 1593 N N . SER A 1 196 ? -16.232 1.408 28.974 1.00 98.06 196 SER A N 1
ATOM 1594 C CA . SER A 1 196 ? -15.746 1.602 30.346 1.00 98.06 196 SER A CA 1
ATOM 1595 C C . SER A 1 196 ? -14.334 2.205 30.399 1.00 98.06 196 SER A C 1
ATOM 1597 O O . SER A 1 196 ? -14.020 3.006 31.285 1.00 98.06 196 SER A O 1
ATOM 1599 N N . LYS A 1 197 ? -13.469 1.857 29.435 1.00 98.06 197 LYS A N 1
ATOM 1600 C CA . LYS A 1 197 ? -12.122 2.427 29.305 1.00 98.06 197 LYS A CA 1
ATOM 1601 C C . LYS A 1 197 ? -12.169 3.883 28.861 1.00 98.06 197 LYS A C 1
ATOM 1603 O O . LYS A 1 197 ? -11.457 4.703 29.438 1.00 98.06 197 LYS A O 1
ATOM 1608 N N . LEU A 1 198 ? -13.042 4.218 27.915 1.00 98.00 198 LEU A N 1
ATOM 1609 C CA . LEU A 1 198 ? -13.232 5.581 27.421 1.00 98.00 198 LEU A CA 1
ATOM 1610 C C . LEU A 1 198 ? -13.782 6.533 28.492 1.00 98.00 198 LEU A C 1
ATOM 1612 O O . LEU A 1 198 ? -13.477 7.721 28.449 1.00 98.00 198 LEU A O 1
ATOM 1616 N N . LEU A 1 199 ? -14.502 6.039 29.508 1.00 97.06 199 LEU A N 1
ATOM 1617 C CA . LEU A 1 199 ? -14.866 6.860 30.674 1.00 97.06 199 LEU A CA 1
ATOM 1618 C C . LEU A 1 199 ? -13.636 7.392 31.426 1.00 97.06 199 LEU A C 1
ATOM 1620 O O . LEU A 1 199 ? -13.684 8.497 31.969 1.00 97.06 199 LEU A O 1
ATOM 1624 N N . LYS A 1 200 ? -12.542 6.620 31.447 1.00 97.25 200 LYS A N 1
ATOM 1625 C CA . LYS A 1 200 ? -11.284 6.965 32.127 1.00 97.25 200 LYS A CA 1
ATOM 1626 C C . LYS A 1 200 ? -10.308 7.694 31.204 1.00 97.25 200 LYS A C 1
ATOM 1628 O O . LYS A 1 200 ? -9.626 8.609 31.652 1.00 97.25 200 LYS A O 1
ATOM 1633 N N . ASP A 1 201 ? -10.263 7.312 29.931 1.00 97.06 201 ASP A N 1
ATOM 1634 C CA . ASP A 1 201 ? -9.384 7.892 28.916 1.00 97.06 201 ASP A CA 1
ATOM 1635 C C . ASP A 1 201 ? -10.174 8.266 27.652 1.00 97.06 201 ASP A C 1
ATOM 1637 O O . ASP A 1 201 ? -10.211 7.544 26.655 1.00 97.06 201 ASP A O 1
ATOM 1641 N N . LYS A 1 202 ? -10.819 9.436 27.703 1.00 96.81 202 LYS A N 1
ATOM 1642 C CA . LYS A 1 202 ? -11.704 9.942 26.639 1.00 96.81 202 LYS A CA 1
ATOM 1643 C C . LYS A 1 202 ? -10.985 10.300 25.339 1.00 96.81 202 LYS A C 1
ATOM 1645 O O . LYS A 1 202 ? -11.658 10.612 24.359 1.00 96.81 202 LYS A O 1
ATOM 1650 N N . LYS A 1 203 ? -9.650 10.343 25.335 1.00 97.31 203 LYS A N 1
ATOM 1651 C CA . LYS A 1 203 ? -8.848 10.744 24.169 1.00 97.31 203 LYS A CA 1
ATOM 1652 C C . LYS A 1 203 ? -8.186 9.555 23.474 1.00 97.31 203 LYS A C 1
ATOM 1654 O O . LYS A 1 203 ? -7.527 9.754 22.459 1.00 97.31 203 LYS A O 1
ATOM 1659 N N . ASN A 1 204 ? -8.398 8.336 23.966 1.00 97.75 204 ASN A N 1
ATOM 1660 C CA . ASN A 1 204 ? -7.778 7.147 23.408 1.00 97.75 204 ASN A CA 1
ATOM 1661 C C . ASN A 1 204 ? -8.391 6.752 22.056 1.00 97.75 204 ASN A C 1
ATOM 1663 O O . ASN A 1 204 ? -9.440 6.106 21.987 1.00 97.75 204 ASN A O 1
ATOM 1667 N N . HIS A 1 205 ? -7.722 7.116 20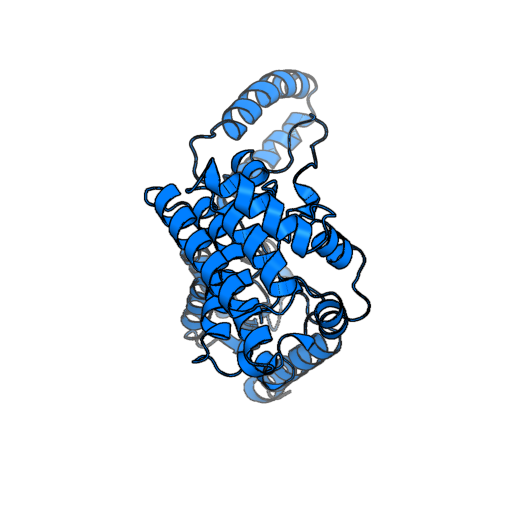.965 1.00 98.12 205 HIS A N 1
ATOM 1668 C CA . HIS A 1 205 ? -8.189 6.795 19.618 1.00 98.12 205 HIS A CA 1
ATOM 1669 C C . HIS A 1 205 ? -8.244 5.278 19.343 1.00 98.12 205 HIS A C 1
ATOM 1671 O O . HIS A 1 205 ? -9.109 4.831 18.588 1.00 98.12 205 HIS A O 1
ATOM 1677 N N . LEU A 1 206 ? -7.382 4.465 19.973 1.00 97.94 206 LEU A N 1
ATOM 1678 C CA . LEU A 1 206 ? -7.395 3.005 19.806 1.00 97.94 206 LEU A CA 1
ATOM 1679 C C . LEU A 1 206 ? -8.662 2.383 20.398 1.00 97.94 206 LEU A C 1
ATOM 1681 O O . LEU A 1 206 ? -9.253 1.505 19.770 1.00 97.94 206 LEU A O 1
ATOM 1685 N N . PHE A 1 207 ? -9.111 2.849 21.568 1.00 98.38 207 PHE A N 1
ATOM 1686 C CA . PHE A 1 207 ? -10.349 2.354 22.177 1.00 98.38 207 PHE A CA 1
ATOM 1687 C C . PHE A 1 207 ? -11.576 2.694 21.333 1.00 98.38 207 PHE A C 1
ATOM 1689 O O . PHE A 1 207 ? -12.395 1.809 21.105 1.00 98.38 207 PHE A O 1
ATOM 1696 N N . TYR A 1 208 ? -11.670 3.914 20.791 1.00 98.75 208 TYR A N 1
ATOM 1697 C CA . TYR A 1 208 ? -12.743 4.249 19.848 1.00 98.75 208 TYR A CA 1
ATOM 1698 C C . TYR A 1 208 ? -12.709 3.364 18.600 1.00 98.75 208 TYR A C 1
ATOM 1700 O O . TYR A 1 208 ? -13.740 2.826 18.210 1.00 98.75 208 TYR A O 1
ATOM 1708 N N . ASN A 1 209 ? -11.537 3.155 17.992 1.00 98.69 209 ASN A N 1
ATOM 1709 C CA . ASN A 1 209 ? -11.435 2.293 16.816 1.00 98.69 209 ASN A CA 1
ATOM 1710 C C . ASN A 1 209 ? -11.865 0.856 17.128 1.00 98.69 209 ASN A C 1
ATOM 1712 O O . ASN A 1 209 ? -12.676 0.282 16.409 1.00 98.69 209 ASN A O 1
ATOM 1716 N N . ASN A 1 210 ? -11.348 0.271 18.207 1.00 98.56 210 ASN A N 1
ATOM 1717 C CA . ASN A 1 210 ? -11.640 -1.117 18.550 1.00 98.56 210 ASN A CA 1
ATOM 1718 C C . ASN A 1 210 ? -13.106 -1.320 18.961 1.00 98.56 210 ASN A C 1
ATOM 1720 O O . ASN A 1 210 ? -13.680 -2.360 18.639 1.00 98.56 210 ASN A O 1
ATOM 1724 N N . MET A 1 211 ? -13.722 -0.320 19.595 1.00 98.44 211 MET A N 1
ATOM 1725 C CA . MET A 1 211 ? -15.164 -0.280 19.841 1.00 98.44 211 MET A CA 1
ATOM 1726 C C . MET A 1 211 ? -15.956 -0.196 18.529 1.00 98.44 211 MET A C 1
ATOM 1728 O O . MET A 1 211 ? -16.912 -0.942 18.347 1.00 98.44 211 MET A O 1
ATOM 1732 N N . GLY A 1 212 ? -15.514 0.631 17.575 1.00 98.62 212 GLY A N 1
ATOM 1733 C CA . GLY A 1 212 ? -16.107 0.706 16.238 1.00 98.62 212 GLY A CA 1
ATOM 1734 C C . GLY A 1 212 ? -16.084 -0.636 15.502 1.00 98.62 212 GLY A C 1
ATOM 1735 O O . GLY A 1 212 ? -17.068 -1.009 14.871 1.00 98.62 212 GLY A O 1
ATOM 1736 N N . ILE A 1 213 ? -15.007 -1.420 15.644 1.00 98.56 213 ILE A N 1
ATOM 1737 C CA . ILE A 1 213 ? -14.950 -2.788 15.103 1.00 98.56 213 ILE A CA 1
ATOM 1738 C C . ILE A 1 213 ? -16.006 -3.694 15.743 1.00 98.56 213 ILE A C 1
ATOM 1740 O O . ILE A 1 213 ? -16.600 -4.514 15.045 1.00 98.56 213 ILE A O 1
ATOM 1744 N N . ALA A 1 214 ? -16.237 -3.574 17.051 1.00 98.38 214 ALA A N 1
ATOM 1745 C CA . ALA A 1 214 ? -17.246 -4.372 17.739 1.00 98.38 214 ALA A CA 1
ATOM 1746 C C . ALA A 1 214 ? -18.667 -4.014 17.266 1.00 98.38 214 ALA A C 1
ATOM 1748 O O . ALA A 1 214 ? -19.434 -4.915 16.934 1.00 98.38 214 ALA A O 1
ATOM 1749 N N . PHE A 1 215 ? -18.971 -2.720 17.110 1.00 98.69 215 PHE A N 1
ATOM 1750 C CA . PHE A 1 215 ? -20.224 -2.265 16.498 1.00 98.69 215 PHE A CA 1
ATOM 1751 C C . PHE A 1 215 ? -20.392 -2.777 15.062 1.00 98.69 215 PHE A C 1
ATOM 1753 O O . PHE A 1 215 ? -21.430 -3.351 14.731 1.00 98.69 215 PHE A O 1
ATOM 1760 N N . TRP A 1 216 ? -19.350 -2.666 14.230 1.00 98.50 216 TRP A N 1
ATOM 1761 C CA . TRP A 1 216 ? -19.367 -3.157 12.849 1.00 98.50 216 TRP A CA 1
ATOM 1762 C C . TRP A 1 216 ? -19.641 -4.666 12.775 1.00 98.50 216 TRP A C 1
ATOM 1764 O O . TRP A 1 216 ? -20.487 -5.103 11.995 1.00 98.50 216 TRP A O 1
ATOM 1774 N N . LYS A 1 217 ? -18.987 -5.470 13.628 1.00 97.25 217 LYS A N 1
ATOM 1775 C CA . LYS A 1 217 ? -19.226 -6.922 13.711 1.00 97.25 217 LYS A CA 1
ATOM 1776 C C . LYS A 1 217 ? -20.645 -7.272 14.177 1.00 97.25 217 LYS A C 1
ATOM 1778 O O . LYS A 1 217 ? -21.117 -8.360 13.856 1.00 97.25 217 LYS A O 1
ATOM 1783 N N . SER A 1 218 ? -21.311 -6.385 14.915 1.00 97.38 218 SER A N 1
ATOM 1784 C CA . SER A 1 218 ? -22.712 -6.530 15.335 1.00 97.38 218 SER A CA 1
ATOM 1785 C C . SER A 1 218 ? -23.720 -5.931 14.342 1.00 97.38 218 SER A C 1
ATOM 1787 O O . SER A 1 218 ? -24.910 -5.903 14.640 1.00 97.38 218 SER A O 1
ATOM 1789 N N . GLY A 1 219 ? -23.275 -5.437 13.179 1.00 97.38 219 GLY A N 1
ATOM 1790 C CA . GLY A 1 219 ? -24.146 -4.804 12.179 1.00 97.38 219 GLY A CA 1
ATOM 1791 C C . GLY A 1 219 ? -24.630 -3.395 12.550 1.00 97.38 219 GLY A C 1
ATOM 1792 O O . GLY A 1 219 ? -25.483 -2.840 11.865 1.00 97.38 219 GLY A O 1
ATOM 1793 N N . GLN A 1 220 ? -24.086 -2.801 13.615 1.00 98.44 220 GLN A N 1
ATOM 1794 C CA . GLN A 1 220 ? -24.396 -1.445 14.083 1.00 98.44 220 GLN A CA 1
ATOM 1795 C C . GLN A 1 220 ? -23.500 -0.432 13.354 1.00 98.44 220 GLN A C 1
ATOM 1797 O O . GLN A 1 220 ? -22.537 0.107 13.902 1.00 98.44 220 GLN A O 1
ATOM 1802 N N . TYR A 1 221 ? -23.744 -0.254 12.053 1.00 98.44 221 TYR A N 1
ATOM 1803 C CA . TYR A 1 221 ? -22.830 0.486 11.176 1.00 98.44 221 TYR A CA 1
ATOM 1804 C C . TYR A 1 221 ? -22.778 1.993 11.451 1.00 98.44 221 TYR A C 1
ATOM 1806 O O . TYR A 1 221 ? -21.728 2.605 11.249 1.00 98.44 221 TYR A O 1
ATOM 1814 N N . PHE A 1 222 ? -23.863 2.585 11.954 1.00 98.38 222 PHE A N 1
ATOM 1815 C CA . PHE A 1 222 ? -23.909 4.005 12.302 1.00 98.38 222 PHE A CA 1
ATOM 1816 C C . PHE A 1 222 ? -23.006 4.316 13.510 1.00 98.38 222 PHE A C 1
ATOM 1818 O O . PHE A 1 222 ? -22.171 5.223 13.472 1.00 98.38 222 PHE A O 1
ATOM 1825 N N . GLU A 1 223 ? -23.105 3.513 14.568 1.00 98.69 223 GLU A N 1
ATOM 1826 C CA . GLU A 1 223 ? -22.276 3.600 15.772 1.00 98.69 223 GLU A CA 1
ATOM 1827 C C . GLU A 1 223 ? -20.802 3.300 15.462 1.00 98.69 223 GLU A C 1
ATOM 1829 O O . GLU A 1 223 ? -19.891 3.933 16.016 1.00 98.69 223 GLU A O 1
ATOM 1834 N N . ALA A 1 224 ? -20.558 2.364 14.541 1.00 98.81 224 ALA A N 1
ATOM 1835 C CA . ALA A 1 224 ? -19.227 2.067 14.036 1.00 98.81 224 ALA A CA 1
ATOM 1836 C C . ALA A 1 224 ? -18.620 3.268 13.291 1.00 98.81 224 ALA A C 1
ATOM 1838 O O . ALA A 1 224 ? -17.501 3.673 13.617 1.00 98.81 224 ALA A O 1
ATOM 1839 N N . ASP A 1 225 ? -19.356 3.885 12.356 1.00 98.69 225 ASP A N 1
ATOM 1840 C CA . ASP A 1 225 ? -18.911 5.074 11.612 1.00 98.69 225 ASP A CA 1
ATOM 1841 C C . ASP A 1 225 ? -18.558 6.226 12.561 1.00 98.69 225 ASP A C 1
ATOM 1843 O O . ASP A 1 225 ? -17.453 6.778 12.482 1.00 98.69 225 ASP A O 1
ATOM 1847 N N . TYR A 1 226 ? -19.439 6.522 13.524 1.00 98.56 226 TYR A N 1
ATOM 1848 C CA . TYR A 1 226 ? -19.178 7.523 14.559 1.00 98.56 226 TYR A CA 1
ATOM 1849 C C . TYR A 1 226 ? -17.862 7.234 15.296 1.00 98.56 226 TYR A C 1
ATOM 1851 O O . TYR A 1 226 ? -16.988 8.101 15.400 1.00 98.56 226 TYR A O 1
ATOM 1859 N N . SER A 1 227 ? -17.686 5.994 15.755 1.00 98.75 227 SER A N 1
ATOM 1860 C CA . SER A 1 227 ? -16.507 5.572 16.512 1.00 98.75 227 SER A CA 1
ATOM 1861 C C . SER A 1 227 ? -15.217 5.701 15.694 1.00 98.75 227 SER A C 1
ATOM 1863 O O . SER A 1 227 ? -14.226 6.244 16.189 1.00 98.75 227 SER A O 1
ATOM 1865 N N . PHE A 1 228 ? -15.217 5.281 14.424 1.00 98.75 228 PHE A N 1
ATOM 1866 C CA . PHE A 1 228 ? -14.042 5.403 13.555 1.00 98.75 228 PHE A CA 1
ATOM 1867 C C . PHE A 1 228 ? -13.678 6.860 13.261 1.00 98.75 228 PHE A C 1
ATOM 1869 O O . PHE A 1 228 ? -12.497 7.215 13.282 1.00 98.75 228 PHE A O 1
ATOM 1876 N N . ARG A 1 229 ? -14.666 7.734 13.037 1.00 98.50 229 ARG A N 1
ATOM 1877 C CA . ARG A 1 229 ? -14.414 9.163 12.786 1.00 98.50 229 ARG A CA 1
ATOM 1878 C C . ARG A 1 229 ? -13.856 9.871 14.009 1.00 98.50 229 ARG A C 1
ATOM 1880 O O . ARG A 1 229 ? -12.937 10.684 13.877 1.00 98.50 229 ARG A O 1
ATOM 1887 N N . VAL A 1 230 ? -14.359 9.546 15.200 1.00 98.62 230 VAL A N 1
ATOM 1888 C CA . VAL A 1 230 ? -13.806 10.063 16.458 1.00 98.62 230 VAL A CA 1
ATOM 1889 C C . VAL A 1 230 ? -12.377 9.560 16.653 1.00 98.62 230 VAL A C 1
ATOM 1891 O O . VAL A 1 230 ? -11.489 10.371 16.919 1.00 98.62 230 VAL A O 1
ATOM 1894 N N . ALA A 1 231 ? -12.122 8.266 16.433 1.00 98.69 231 ALA A N 1
ATOM 1895 C CA . ALA A 1 231 ? -10.779 7.692 16.494 1.00 98.69 231 ALA A CA 1
ATOM 1896 C C . ALA A 1 231 ? -9.806 8.416 15.552 1.00 98.69 231 ALA A C 1
ATOM 1898 O O . ALA A 1 231 ? -8.755 8.886 15.988 1.00 98.69 231 ALA A O 1
ATOM 1899 N N . ARG A 1 232 ? -10.180 8.593 14.277 1.00 98.19 232 ARG A N 1
ATOM 1900 C CA . ARG A 1 232 ? -9.362 9.316 13.295 1.00 98.19 232 ARG A CA 1
ATOM 1901 C C . ARG A 1 232 ? -9.094 10.757 13.724 1.00 98.19 232 ARG A C 1
ATOM 1903 O O . ARG A 1 232 ? -7.952 11.203 13.654 1.00 98.19 232 ARG A O 1
ATOM 1910 N N . THR A 1 233 ? -10.123 11.461 14.191 1.00 98.44 233 THR A N 1
ATOM 1911 C CA . THR A 1 233 ? -10.007 12.853 14.651 1.00 98.44 233 THR A CA 1
ATOM 1912 C C . THR A 1 233 ? -9.039 12.978 15.826 1.00 98.44 233 THR A C 1
ATOM 1914 O O . THR A 1 233 ? -8.204 13.879 15.852 1.00 98.44 233 THR A O 1
ATOM 1917 N N . LEU A 1 234 ? -9.137 12.079 16.808 1.00 98.44 234 LEU A N 1
ATOM 1918 C CA . LEU A 1 234 ? -8.252 12.068 17.972 1.00 98.44 234 LEU A CA 1
ATOM 1919 C C . LEU A 1 234 ? -6.812 11.738 17.573 1.00 98.44 234 LEU A C 1
ATOM 1921 O O . LEU A 1 234 ? -5.904 12.457 17.982 1.00 98.44 234 LEU A O 1
ATOM 1925 N N . TYR A 1 235 ? -6.619 10.742 16.704 1.00 97.62 235 TYR A N 1
ATOM 1926 C CA . TYR A 1 235 ? -5.306 10.399 16.162 1.00 97.62 235 TYR A CA 1
ATOM 1927 C C . TYR A 1 235 ? -4.646 11.597 15.460 1.00 97.62 235 TYR A C 1
ATOM 1929 O O . TYR A 1 235 ? -3.483 11.906 15.714 1.00 97.62 235 TYR A O 1
ATOM 1937 N N . GLN A 1 236 ? -5.396 12.305 14.605 1.00 97.06 236 GLN A N 1
ATOM 1938 C CA . GLN A 1 236 ? -4.903 13.494 13.901 1.00 97.06 236 GLN A CA 1
ATOM 1939 C C . GLN A 1 236 ? -4.520 14.621 14.856 1.00 97.06 236 GLN A C 1
ATOM 1941 O O . GLN A 1 236 ? -3.515 15.277 14.625 1.00 97.06 236 GLN A O 1
ATOM 1946 N N . LYS A 1 237 ? -5.294 14.841 15.924 1.00 97.19 237 LYS A N 1
ATOM 1947 C CA . LYS A 1 237 ? -4.970 15.848 16.945 1.00 97.19 237 LYS A CA 1
ATOM 1948 C C . LYS A 1 237 ? -3.713 15.487 17.730 1.00 97.19 237 LYS A C 1
ATOM 1950 O O . LYS A 1 237 ? -2.911 16.362 18.027 1.00 97.19 237 LYS A O 1
ATOM 1955 N N . GLU A 1 238 ? -3.540 14.212 18.065 1.00 95.38 238 GLU A N 1
ATOM 1956 C CA . GLU A 1 238 ? -2.347 13.727 18.765 1.00 95.38 238 GLU A CA 1
ATOM 1957 C C . GLU A 1 238 ? -1.076 13.896 17.919 1.00 95.38 238 GLU A C 1
ATOM 1959 O O . GLU A 1 238 ? -0.031 14.265 18.448 1.00 95.38 238 GLU A O 1
ATOM 1964 N N . HIS A 1 239 ? -1.193 13.718 16.601 1.00 94.69 239 HIS A N 1
ATOM 1965 C CA . HIS A 1 239 ? -0.080 13.787 15.651 1.00 94.69 239 HIS A CA 1
ATOM 1966 C C . HIS A 1 239 ? -0.097 15.065 14.795 1.00 94.69 239 HIS A C 1
ATOM 1968 O O . HIS A 1 239 ? 0.533 15.112 13.746 1.00 94.69 239 HIS A O 1
ATOM 1974 N N . GLU A 1 240 ? -0.794 16.127 15.218 1.00 92.88 240 GLU A N 1
ATOM 1975 C CA . GLU A 1 240 ? -0.996 17.344 14.406 1.00 92.88 240 GLU A CA 1
ATOM 1976 C C . GLU A 1 240 ? 0.328 18.016 14.006 1.00 92.88 240 GLU A C 1
ATOM 1978 O O . GLU A 1 240 ? 0.444 18.613 12.937 1.00 92.88 240 GLU A O 1
ATOM 1983 N N . LYS A 1 241 ? 1.345 17.892 14.86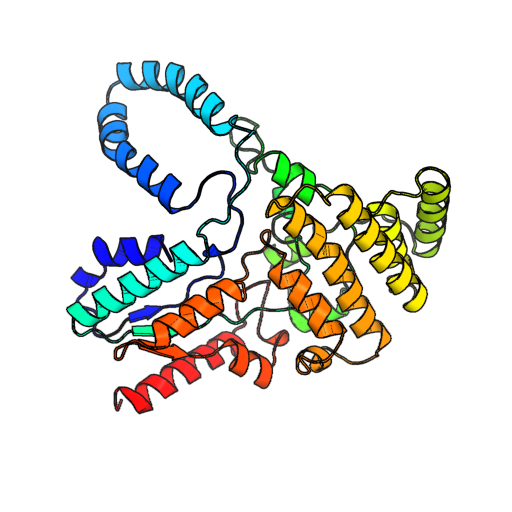4 1.00 92.94 241 LYS A N 1
ATOM 1984 C CA . LYS A 1 241 ? 2.689 18.446 14.651 1.00 92.94 241 LYS A CA 1
ATOM 1985 C C . LYS A 1 241 ? 3.654 17.467 13.977 1.00 92.94 241 LYS A C 1
ATOM 1987 O O . LYS A 1 241 ? 4.771 17.865 13.657 1.00 92.94 241 LYS A O 1
ATOM 1992 N N . ASP A 1 242 ? 3.250 16.213 13.789 1.00 90.62 242 ASP A N 1
ATOM 1993 C CA . ASP A 1 242 ? 4.072 15.163 13.195 1.00 90.62 242 ASP A CA 1
ATOM 1994 C C . ASP A 1 242 ? 3.590 14.864 11.771 1.00 90.62 242 ASP A C 1
ATOM 1996 O O . ASP A 1 242 ? 2.685 14.066 11.530 1.00 90.62 242 ASP A O 1
ATOM 2000 N N . SER A 1 243 ? 4.216 15.531 10.804 1.00 87.69 243 SER A N 1
ATOM 2001 C CA . SER A 1 243 ? 3.976 15.310 9.377 1.00 87.69 243 SER A CA 1
ATOM 2002 C C . SER A 1 243 ? 4.824 14.175 8.793 1.00 87.69 243 SER A C 1
ATOM 2004 O O . SER A 1 243 ? 4.893 14.031 7.569 1.00 87.69 243 SER A O 1
ATOM 2006 N N . SER A 1 244 ? 5.487 13.370 9.632 1.00 91.56 244 SER A N 1
ATOM 2007 C CA . SER A 1 244 ? 6.302 12.260 9.152 1.00 91.56 244 SER A CA 1
ATOM 2008 C C . SER A 1 244 ? 5.452 11.228 8.415 1.00 91.56 244 SER A C 1
ATOM 2010 O O . SER A 1 244 ? 4.296 10.956 8.746 1.00 91.56 244 SER A O 1
ATOM 2012 N N . ILE A 1 245 ? 6.057 10.583 7.419 1.00 91.50 245 ILE A N 1
ATOM 2013 C CA . ILE A 1 245 ? 5.404 9.513 6.656 1.00 91.50 245 ILE A CA 1
ATOM 2014 C C . ILE A 1 245 ? 4.977 8.357 7.572 1.00 91.50 245 ILE A C 1
ATOM 2016 O O . ILE A 1 245 ? 3.966 7.708 7.310 1.00 91.50 245 ILE A O 1
ATOM 2020 N N . ALA A 1 246 ? 5.696 8.128 8.672 1.00 91.69 246 ALA A N 1
ATOM 2021 C CA . ALA A 1 246 ? 5.349 7.116 9.660 1.00 91.69 246 ALA A CA 1
ATOM 2022 C C . ALA A 1 246 ? 4.052 7.451 10.408 1.00 91.69 246 ALA A C 1
ATOM 2024 O O . ALA A 1 246 ? 3.160 6.606 10.459 1.00 91.69 246 ALA A O 1
ATOM 2025 N N . ALA A 1 247 ? 3.909 8.681 10.915 1.00 92.81 247 ALA A N 1
ATOM 2026 C CA . ALA A 1 247 ? 2.672 9.141 11.547 1.00 92.81 247 ALA A CA 1
ATOM 2027 C C . ALA A 1 247 ? 1.500 9.157 10.551 1.00 92.81 247 ALA A C 1
ATOM 2029 O O . ALA A 1 247 ? 0.410 8.659 10.828 1.00 92.81 247 ALA A O 1
ATOM 2030 N N . LEU A 1 248 ? 1.728 9.628 9.324 1.00 93.88 248 LEU A N 1
ATOM 2031 C CA . LEU A 1 248 ? 0.710 9.563 8.274 1.00 93.88 248 LEU A CA 1
ATOM 2032 C C . LEU A 1 248 ? 0.248 8.117 8.014 1.00 93.88 248 LEU A C 1
ATOM 2034 O O . LEU A 1 248 ? -0.9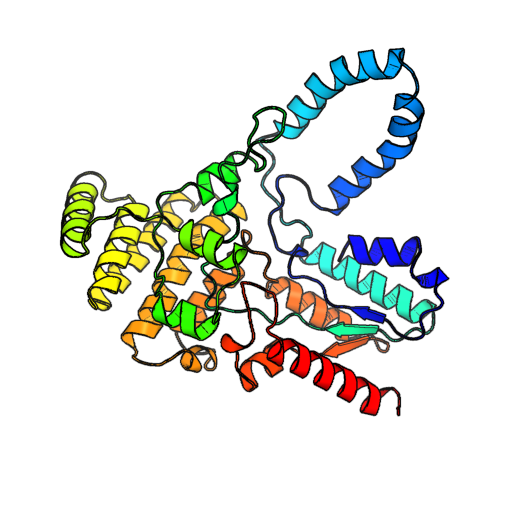58 7.860 7.967 1.00 93.88 248 LEU A O 1
ATOM 2038 N N . SER A 1 249 ? 1.191 7.175 7.930 1.00 95.38 249 SER A N 1
ATOM 2039 C CA . SER A 1 249 ? 0.913 5.751 7.694 1.00 95.38 249 SER A CA 1
ATOM 2040 C C . SER A 1 249 ? 0.215 5.072 8.865 1.00 95.38 249 SER A C 1
ATOM 2042 O O . SER A 1 249 ? -0.695 4.272 8.658 1.00 95.38 249 SER A O 1
ATOM 2044 N N . ALA A 1 250 ? 0.568 5.428 10.098 1.00 95.31 250 ALA A N 1
ATOM 2045 C CA . ALA A 1 250 ? -0.106 4.951 11.304 1.00 95.31 250 ALA A CA 1
ATOM 2046 C C . ALA A 1 250 ? -1.574 5.416 11.385 1.00 95.31 250 ALA A C 1
ATOM 2048 O O . ALA A 1 250 ? -2.397 4.777 12.039 1.00 95.31 250 ALA A O 1
ATOM 2049 N N . GLY A 1 251 ? -1.927 6.492 10.675 1.00 96.44 251 GLY A N 1
ATOM 2050 C CA . GLY A 1 251 ? -3.299 6.970 10.522 1.00 96.44 251 GLY A CA 1
ATOM 2051 C C . GLY A 1 251 ? -4.131 6.261 9.442 1.00 96.44 251 GLY A C 1
ATOM 2052 O O . GLY A 1 251 ? -5.353 6.434 9.415 1.00 96.44 251 GLY A O 1
ATOM 2053 N N . ALA A 1 252 ? -3.514 5.482 8.551 1.00 97.69 252 ALA A N 1
ATOM 2054 C CA . ALA A 1 252 ? -4.200 4.825 7.436 1.00 97.69 252 ALA A CA 1
ATOM 2055 C C . ALA A 1 252 ? -5.240 3.755 7.855 1.00 97.69 252 ALA A C 1
ATOM 2057 O O . ALA A 1 252 ? -6.310 3.713 7.239 1.00 97.69 252 ALA A O 1
ATOM 2058 N N . PRO A 1 253 ? -5.019 2.937 8.909 1.00 98.00 253 PRO A N 1
ATOM 2059 C CA . PRO A 1 253 ? -5.991 1.933 9.353 1.00 98.00 253 PRO A CA 1
ATOM 2060 C C . PRO A 1 253 ? -7.375 2.487 9.719 1.00 98.00 253 PRO A C 1
ATOM 2062 O O . PRO A 1 253 ? -8.382 1.838 9.442 1.00 98.00 253 PRO A O 1
ATOM 2065 N N . TYR A 1 254 ? -7.453 3.693 10.295 1.00 98.38 254 TYR A N 1
ATOM 2066 C CA . TYR A 1 254 ? -8.741 4.306 10.648 1.00 98.38 254 TYR A CA 1
ATOM 2067 C C . TYR A 1 254 ? -9.579 4.603 9.399 1.00 98.38 254 TYR A C 1
ATOM 2069 O O . TYR A 1 254 ? -10.772 4.320 9.377 1.00 98.38 254 TYR A O 1
ATOM 2077 N N . LEU A 1 255 ? -8.940 5.119 8.342 1.00 98.62 255 LEU A N 1
ATOM 2078 C CA . LEU A 1 255 ? -9.596 5.380 7.057 1.00 98.62 255 LEU A CA 1
ATOM 2079 C C . LEU A 1 255 ? -10.042 4.077 6.394 1.00 98.62 255 LEU A C 1
ATOM 2081 O O . LEU A 1 255 ? -11.148 4.011 5.863 1.00 98.62 255 LEU A O 1
ATOM 2085 N N . TYR A 1 256 ? -9.208 3.035 6.469 1.00 98.56 256 TYR A N 1
ATOM 2086 C CA . TYR A 1 256 ? -9.564 1.707 5.979 1.00 98.56 256 TYR A CA 1
ATOM 2087 C C . TYR A 1 256 ? -10.826 1.183 6.678 1.00 98.56 256 TYR A C 1
ATOM 2089 O O . TYR A 1 256 ? -11.783 0.805 6.006 1.00 98.56 256 TYR A O 1
ATOM 2097 N N . ASN A 1 257 ? -10.876 1.229 8.013 1.00 98.62 257 ASN A N 1
ATOM 2098 C CA . ASN A 1 257 ? -12.030 0.753 8.777 1.00 98.62 257 ASN A CA 1
ATOM 2099 C C . ASN A 1 257 ? -13.310 1.537 8.452 1.00 98.62 257 ASN A C 1
ATOM 2101 O O . ASN A 1 257 ? -14.352 0.915 8.242 1.00 98.62 257 ASN A O 1
ATOM 2105 N N . THR A 1 258 ? -13.231 2.867 8.322 1.00 98.69 258 THR A N 1
ATOM 2106 C CA . THR A 1 258 ? -14.359 3.694 7.860 1.00 98.69 258 THR A CA 1
ATOM 2107 C C . THR A 1 258 ? -14.814 3.293 6.457 1.00 98.69 258 THR A C 1
ATOM 2109 O O . THR A 1 258 ? -16.003 3.084 6.239 1.00 98.69 258 THR A O 1
ATOM 2112 N N . GLY A 1 259 ? -13.887 3.126 5.512 1.00 98.19 259 GLY A N 1
ATOM 2113 C CA . GLY A 1 259 ? -14.211 2.715 4.147 1.00 98.19 259 GLY A CA 1
ATOM 2114 C C . GLY A 1 259 ? -14.913 1.356 4.090 1.00 98.19 259 GLY A C 1
ATOM 2115 O O . GLY A 1 259 ? -15.947 1.224 3.442 1.00 98.19 259 GLY A O 1
ATOM 2116 N N . ILE A 1 260 ? -14.416 0.364 4.835 1.00 97.88 260 ILE A N 1
ATOM 2117 C CA . ILE A 1 260 ? -15.059 -0.954 4.931 1.00 97.88 260 ILE A CA 1
ATOM 2118 C C . ILE A 1 260 ? -16.438 -0.883 5.599 1.00 97.88 260 ILE A C 1
ATOM 2120 O O . ILE A 1 260 ? -17.354 -1.605 5.187 1.00 97.88 260 ILE A O 1
ATOM 2124 N N . ASN A 1 261 ? -16.596 -0.043 6.622 1.00 98.19 261 ASN A N 1
A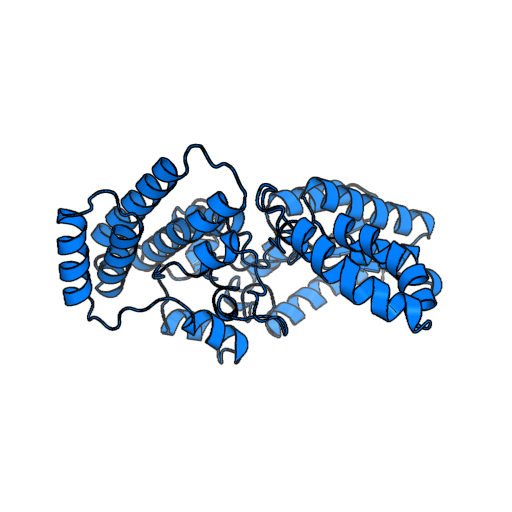TOM 2125 C CA . ASN A 1 261 ? -17.886 0.162 7.270 1.00 98.19 261 ASN A CA 1
ATOM 2126 C C . ASN A 1 261 ? -18.923 0.680 6.271 1.00 98.19 261 ASN A C 1
ATOM 2128 O O . ASN A 1 261 ? -19.991 0.094 6.175 1.00 98.19 261 ASN A O 1
ATOM 2132 N N . LEU A 1 262 ? -18.563 1.679 5.460 1.00 97.62 262 LEU A N 1
ATOM 2133 C CA . LEU A 1 262 ? -19.441 2.247 4.432 1.00 97.62 262 LEU A CA 1
ATOM 2134 C C . LEU A 1 262 ? -19.827 1.229 3.349 1.00 97.62 262 LEU A C 1
ATOM 2136 O O . LEU A 1 262 ? -20.978 1.200 2.924 1.00 97.62 262 LEU A O 1
ATOM 2140 N N . ILE A 1 263 ? -18.900 0.354 2.931 1.00 96.31 263 ILE A N 1
ATOM 2141 C CA . ILE A 1 263 ? -19.245 -0.769 2.037 1.00 96.31 263 ILE A CA 1
ATOM 2142 C C . ILE A 1 263 ? -20.300 -1.653 2.708 1.00 96.31 263 ILE A C 1
ATOM 2144 O O . ILE A 1 263 ? -21.329 -1.955 2.114 1.00 96.31 263 ILE A O 1
ATOM 2148 N N . SER A 1 264 ? -20.058 -2.035 3.963 1.00 96.00 264 SER A N 1
ATOM 2149 C CA . SER A 1 264 ? -20.927 -2.962 4.699 1.00 96.00 264 SER A CA 1
ATOM 2150 C C . SER A 1 264 ? -22.317 -2.366 4.958 1.00 96.00 264 SER A C 1
ATOM 2152 O O . SER A 1 264 ? -23.313 -3.055 4.774 1.00 96.00 264 SER A O 1
ATOM 2154 N N . GLU A 1 265 ? -22.382 -1.080 5.306 1.00 96.12 265 GLU A N 1
ATOM 2155 C CA . GLU A 1 265 ? -23.615 -0.316 5.515 1.00 96.12 265 GLU A CA 1
ATOM 2156 C C . GLU A 1 265 ? -24.450 -0.199 4.240 1.00 96.12 265 GLU A C 1
ATOM 2158 O O . GLU A 1 265 ? -25.665 -0.370 4.275 1.00 96.12 265 GLU A O 1
ATOM 2163 N N . SER A 1 266 ? -23.800 0.061 3.103 1.00 94.19 266 SER A N 1
ATOM 2164 C CA . SER A 1 266 ? -24.498 0.236 1.828 1.00 94.19 266 SER A CA 1
ATOM 2165 C C . SER A 1 266 ? -25.181 -1.039 1.325 1.00 94.19 266 SER A C 1
ATOM 2167 O O . SER A 1 266 ? -26.018 -0.971 0.427 1.00 94.19 266 SER A O 1
ATOM 2169 N N . GLY A 1 267 ? -24.778 -2.211 1.835 1.00 89.44 267 GLY A N 1
ATOM 2170 C CA . GLY A 1 267 ? -25.147 -3.513 1.277 1.00 89.44 267 GLY A CA 1
ATOM 2171 C C . GLY A 1 267 ? -24.612 -3.757 -0.140 1.00 89.44 267 GLY A C 1
ATOM 2172 O O . GLY A 1 267 ? -24.825 -4.838 -0.690 1.00 89.44 267 GLY A O 1
ATOM 2173 N N . ALA A 1 268 ? -23.913 -2.784 -0.736 1.00 83.19 268 ALA A N 1
ATOM 2174 C CA . ALA A 1 268 ? -23.238 -2.947 -2.007 1.00 83.19 268 ALA A CA 1
ATOM 2175 C C . ALA A 1 268 ? -22.030 -3.872 -1.826 1.00 83.19 268 ALA A C 1
ATOM 2177 O O . ALA A 1 268 ? -21.340 -3.849 -0.802 1.00 83.19 268 ALA A O 1
ATOM 2178 N N . GLY A 1 269 ? -21.773 -4.699 -2.836 1.00 84.69 269 GLY A N 1
ATOM 2179 C CA . GLY A 1 269 ? -20.554 -5.486 -2.891 1.00 84.69 269 GLY A CA 1
ATOM 2180 C C . GLY A 1 269 ? -19.341 -4.613 -3.215 1.00 84.69 269 GLY A C 1
ATOM 2181 O O . GLY A 1 269 ? -19.327 -3.389 -3.059 1.00 84.69 269 GLY A O 1
ATOM 2182 N N . ILE A 1 270 ? -18.280 -5.255 -3.690 1.00 87.50 270 ILE A N 1
ATOM 2183 C CA . ILE A 1 270 ? -17.029 -4.574 -4.046 1.00 87.50 270 ILE A CA 1
ATOM 2184 C C . ILE A 1 270 ? -17.176 -3.647 -5.264 1.00 87.50 270 ILE A C 1
ATOM 2186 O O . ILE A 1 270 ? -16.280 -2.854 -5.539 1.00 87.50 270 ILE A O 1
ATOM 2190 N N . GLU A 1 271 ? -18.300 -3.718 -5.980 1.00 89.06 271 GLU A N 1
ATOM 2191 C CA . GLU A 1 271 ? -18.597 -2.914 -7.167 1.00 89.06 271 GLU A CA 1
ATOM 2192 C C . GLU A 1 271 ? -18.653 -1.414 -6.859 1.00 89.06 271 GLU A C 1
ATOM 2194 O O . GLU A 1 271 ? -18.375 -0.602 -7.739 1.00 89.06 271 GLU A O 1
ATOM 2199 N N . ILE A 1 272 ? -18.937 -1.032 -5.608 1.00 91.31 272 ILE A N 1
ATOM 2200 C CA . ILE A 1 272 ? -18.907 0.370 -5.163 1.00 91.31 272 ILE A CA 1
ATOM 2201 C C . ILE A 1 272 ? -17.529 1.024 -5.363 1.00 91.31 272 ILE A C 1
ATOM 2203 O O . ILE A 1 272 ? -17.432 2.239 -5.512 1.00 91.31 272 ILE A O 1
ATOM 2207 N N . LEU A 1 273 ? -16.459 0.225 -5.439 1.00 91.44 273 LEU A N 1
ATOM 2208 C CA . LEU A 1 273 ? -15.101 0.704 -5.709 1.00 91.44 273 LEU A CA 1
ATOM 2209 C C . LEU A 1 273 ? -14.877 1.122 -7.167 1.00 91.44 273 LEU A C 1
ATOM 2211 O O . LEU A 1 273 ? -13.868 1.760 -7.467 1.00 91.44 273 LEU A O 1
ATOM 2215 N N . ASN A 1 274 ? -15.804 0.796 -8.070 1.00 89.44 274 ASN A N 1
ATOM 2216 C CA . ASN A 1 274 ? -15.765 1.284 -9.447 1.00 89.44 274 ASN A CA 1
ATOM 2217 C C . ASN A 1 274 ? -16.247 2.738 -9.548 1.00 89.44 274 ASN A C 1
ATOM 2219 O O . ASN A 1 274 ? -15.858 3.446 -10.477 1.00 89.44 274 ASN A O 1
ATOM 2223 N N . ASP A 1 275 ? -17.048 3.196 -8.581 1.00 91.25 275 ASP A N 1
ATOM 2224 C CA . ASP A 1 275 ? -17.477 4.584 -8.475 1.00 91.25 275 ASP A CA 1
ATOM 2225 C C . ASP A 1 275 ? -16.486 5.389 -7.627 1.00 91.25 275 ASP A C 1
ATOM 2227 O O . ASP A 1 275 ? -16.520 5.382 -6.391 1.00 91.25 275 ASP A O 1
ATOM 2231 N N . SER A 1 276 ? -15.620 6.142 -8.309 1.00 91.25 276 SER A N 1
ATOM 2232 C CA . SER A 1 276 ? -14.639 7.007 -7.656 1.00 91.25 276 SER A CA 1
ATOM 2233 C C . SER A 1 276 ? -15.249 8.184 -6.887 1.00 91.25 276 SER A C 1
ATOM 2235 O O . SER A 1 276 ? -14.530 8.854 -6.147 1.00 91.25 276 SER A O 1
ATOM 2237 N N . SER A 1 277 ? -16.542 8.470 -7.078 1.00 93.56 277 SER A N 1
ATOM 2238 C CA . SER A 1 277 ? -17.266 9.491 -6.316 1.00 93.56 277 SER A CA 1
ATOM 2239 C C . SER A 1 277 ? -17.849 8.957 -5.004 1.00 93.56 277 SER A C 1
ATOM 2241 O O . SER A 1 277 ? -18.223 9.748 -4.136 1.00 93.56 277 SER A O 1
ATOM 2243 N N . SER A 1 278 ? -17.878 7.632 -4.818 1.00 96.31 278 SER A N 1
ATOM 2244 C CA . SER A 1 278 ? -18.400 7.026 -3.597 1.00 96.31 278 SER A CA 1
ATOM 2245 C C . SER A 1 278 ? -17.525 7.359 -2.384 1.00 96.31 278 SER A C 1
ATOM 2247 O O . SER A 1 278 ? -16.290 7.380 -2.439 1.00 96.31 278 SER A O 1
ATOM 2249 N N . ALA A 1 279 ? -18.169 7.579 -1.235 1.00 96.81 279 ALA A N 1
ATOM 2250 C CA . ALA A 1 279 ? -17.458 7.848 0.013 1.00 96.81 279 ALA A CA 1
ATOM 2251 C C . ALA A 1 279 ? -16.562 6.664 0.422 1.00 96.81 279 ALA A C 1
ATOM 2253 O O . ALA A 1 279 ? -15.438 6.871 0.877 1.00 96.81 279 ALA A O 1
ATOM 2254 N N . ALA A 1 280 ? -17.031 5.428 0.214 1.00 97.19 280 ALA A N 1
ATOM 2255 C CA . ALA A 1 280 ? -16.262 4.217 0.491 1.00 97.19 280 ALA A CA 1
ATOM 2256 C C . ALA A 1 280 ? -14.953 4.178 -0.313 1.00 97.19 280 ALA A C 1
ATOM 2258 O O . ALA A 1 280 ? -13.885 3.975 0.273 1.00 97.19 280 ALA A O 1
ATOM 2259 N N . PHE A 1 281 ? -15.018 4.447 -1.624 1.00 96.69 281 PHE A N 1
ATOM 2260 C CA . PHE A 1 281 ? -13.829 4.553 -2.467 1.00 96.69 281 PHE A CA 1
ATOM 2261 C C . PHE A 1 281 ? -12.890 5.649 -1.963 1.00 96.69 281 PHE A C 1
ATOM 2263 O O . PHE A 1 281 ? -11.701 5.396 -1.787 1.00 96.69 281 PHE A O 1
ATOM 2270 N N . ALA A 1 282 ? -13.408 6.846 -1.673 1.00 97.81 282 ALA A N 1
ATOM 2271 C CA . ALA A 1 282 ? -12.585 7.966 -1.222 1.00 97.81 282 ALA A CA 1
ATOM 2272 C C . ALA A 1 282 ? -11.806 7.644 0.070 1.00 97.81 282 ALA A C 1
ATOM 2274 O O . ALA A 1 282 ? -10.622 7.978 0.180 1.00 97.81 282 ALA A O 1
ATOM 2275 N N . TYR A 1 283 ? -12.435 6.957 1.031 1.00 98.44 283 TYR A N 1
ATOM 2276 C CA . TYR A 1 283 ? -11.779 6.525 2.267 1.00 98.44 283 TYR A CA 1
ATOM 2277 C C . TYR A 1 283 ? -10.722 5.442 2.031 1.00 98.44 283 TYR A C 1
ATOM 2279 O O . TYR A 1 283 ? -9.620 5.546 2.572 1.00 98.44 283 TYR A O 1
ATOM 2287 N N . LEU A 1 284 ? -11.023 4.430 1.214 1.00 98.00 284 LEU A N 1
ATOM 2288 C CA . LEU A 1 284 ? -10.093 3.330 0.939 1.00 98.00 284 LEU A CA 1
ATOM 2289 C C . LEU A 1 284 ? -8.916 3.761 0.067 1.00 98.00 284 LEU A C 1
ATOM 2291 O O . LEU A 1 284 ? -7.780 3.374 0.337 1.00 98.00 284 LEU A O 1
ATOM 2295 N N . ASP A 1 285 ? -9.154 4.612 -0.927 1.00 97.81 285 ASP A N 1
ATOM 2296 C CA . ASP A 1 285 ? -8.083 5.241 -1.687 1.00 97.81 285 ASP A CA 1
ATOM 2297 C C . ASP A 1 285 ? -7.208 6.095 -0.764 1.00 97.81 285 ASP A C 1
ATOM 2299 O O . ASP A 1 285 ? -5.992 5.931 -0.774 1.00 97.81 285 ASP A O 1
ATOM 2303 N N . SER A 1 286 ? -7.794 6.919 0.110 1.00 98.25 286 SER A N 1
ATOM 2304 C CA . SER A 1 286 ? -7.021 7.705 1.084 1.00 98.25 286 SER A CA 1
ATOM 2305 C C . SER A 1 286 ? -6.201 6.819 2.028 1.00 98.25 286 SER A C 1
ATOM 2307 O O . SER A 1 286 ? -5.036 7.119 2.291 1.00 98.25 286 SER A O 1
ATOM 2309 N N . ALA A 1 287 ? -6.767 5.704 2.501 1.00 98.44 287 ALA A N 1
ATOM 2310 C CA . ALA A 1 287 ? -6.042 4.716 3.294 1.00 98.44 287 ALA A CA 1
ATOM 2311 C C . ALA A 1 287 ? -4.850 4.143 2.511 1.00 98.44 287 ALA A C 1
ATOM 2313 O O . ALA A 1 287 ? -3.734 4.113 3.023 1.00 98.44 287 ALA A O 1
ATOM 2314 N N . LEU A 1 288 ? -5.053 3.760 1.246 1.00 97.75 288 LEU A N 1
ATOM 2315 C CA . LEU A 1 288 ? -3.994 3.268 0.366 1.00 97.75 288 LEU A CA 1
ATOM 2316 C C . LEU A 1 288 ? -2.907 4.320 0.126 1.00 97.75 288 LEU A C 1
ATOM 2318 O O . LEU A 1 288 ? -1.721 3.983 0.166 1.00 97.75 288 LEU A O 1
ATOM 2322 N N . GLN A 1 289 ? -3.288 5.578 -0.117 1.00 97.81 289 GLN A N 1
ATOM 2323 C CA . GLN A 1 289 ? -2.343 6.665 -0.381 1.00 97.81 289 GLN A CA 1
ATOM 2324 C C . GLN A 1 289 ? -1.470 6.980 0.839 1.00 97.81 289 GLN A C 1
ATOM 2326 O O . GLN A 1 289 ? -0.304 7.340 0.675 1.00 97.81 289 GLN A O 1
ATOM 2331 N N . LEU A 1 290 ? -2.015 6.824 2.048 1.00 96.88 290 LEU A N 1
ATOM 2332 C CA . LEU A 1 290 ? -1.282 7.036 3.294 1.00 96.88 290 LEU A CA 1
ATOM 2333 C C . LEU A 1 290 ? -0.511 5.803 3.770 1.00 96.88 290 LEU A C 1
ATOM 2335 O O . LEU A 1 290 ? 0.361 5.952 4.608 1.00 96.88 290 LEU A O 1
ATOM 2339 N N . ASP A 1 291 ? -0.792 4.602 3.272 1.00 96.31 291 ASP A N 1
ATOM 2340 C CA . ASP A 1 291 ? -0.189 3.368 3.782 1.00 96.31 291 ASP A CA 1
ATOM 2341 C C . ASP A 1 291 ? 1.209 3.081 3.210 1.00 96.31 291 ASP A C 1
ATOM 2343 O O . ASP A 1 291 ? 1.350 2.307 2.261 1.00 96.31 291 ASP A O 1
ATOM 2347 N N . TYR A 1 292 ? 2.266 3.646 3.793 1.00 95.12 292 TYR A N 1
ATOM 2348 C CA . TYR A 1 292 ? 3.646 3.310 3.407 1.00 95.12 292 TYR A CA 1
ATOM 2349 C C . TYR A 1 292 ? 4.180 2.039 4.103 1.00 95.12 292 TYR A C 1
ATOM 2351 O O . TYR A 1 292 ? 5.347 1.680 3.932 1.00 95.12 292 TYR A O 1
ATOM 2359 N N . PHE A 1 293 ? 3.336 1.328 4.860 1.00 92.88 293 PHE A N 1
ATOM 2360 C CA . PHE A 1 293 ? 3.654 0.034 5.476 1.00 92.88 293 PHE A CA 1
ATOM 2361 C C . PHE A 1 293 ? 3.161 -1.160 4.649 1.00 92.88 293 PHE A C 1
ATOM 2363 O O . PHE A 1 293 ? 3.288 -2.300 5.094 1.00 92.88 293 PHE A O 1
ATOM 2370 N N . SER A 1 294 ? 2.630 -0.917 3.450 1.00 92.25 294 SER A N 1
ATOM 2371 C CA . SER A 1 294 ? 2.391 -1.961 2.457 1.00 92.25 294 SER A CA 1
ATOM 2372 C C . SER A 1 294 ? 3.092 -1.638 1.141 1.00 92.25 294 SER A C 1
ATOM 2374 O O . SER A 1 294 ? 3.214 -0.472 0.755 1.00 92.25 294 SER A O 1
ATOM 2376 N N . LEU A 1 295 ? 3.510 -2.673 0.414 1.00 92.81 295 LEU A N 1
ATOM 2377 C CA . LEU A 1 295 ? 4.174 -2.576 -0.888 1.00 92.81 295 LEU A CA 1
ATOM 2378 C C . LEU A 1 295 ? 3.151 -2.260 -1.998 1.00 92.81 295 LEU A C 1
ATOM 2380 O O . LEU A 1 295 ? 2.866 -3.078 -2.869 1.00 92.81 295 LEU A O 1
ATOM 2384 N N . ARG A 1 296 ? 2.543 -1.072 -1.939 1.00 94.88 296 ARG A N 1
ATOM 2385 C CA . ARG A 1 296 ? 1.565 -0.576 -2.918 1.00 94.88 296 ARG A CA 1
ATOM 2386 C C . ARG A 1 296 ? 1.984 0.794 -3.418 1.00 94.88 296 ARG A C 1
ATOM 2388 O O . ARG A 1 296 ? 2.138 1.717 -2.614 1.00 94.88 296 ARG A O 1
ATOM 2395 N N . ILE A 1 297 ? 2.112 0.937 -4.735 1.00 96.25 297 ILE A N 1
ATOM 2396 C CA . ILE A 1 297 ? 2.458 2.207 -5.381 1.00 96.25 297 ILE A CA 1
ATOM 2397 C C . ILE A 1 297 ? 1.405 3.292 -5.080 1.00 96.25 297 ILE A C 1
ATOM 2399 O O . ILE A 1 297 ? 0.217 2.995 -4.935 1.00 96.25 297 ILE A O 1
ATOM 2403 N N . LYS A 1 298 ? 1.835 4.557 -4.955 1.00 96.94 298 LYS A N 1
ATOM 2404 C CA . LYS A 1 298 ? 0.948 5.702 -4.654 1.00 96.94 298 LYS A CA 1
ATOM 2405 C C . LYS A 1 298 ? 0.666 6.542 -5.891 1.00 96.94 298 LYS A C 1
ATOM 2407 O O . LYS A 1 298 ? 1.437 6.550 -6.851 1.00 96.94 298 LYS A O 1
ATOM 2412 N N . ARG A 1 299 ? -0.391 7.354 -5.831 1.00 96.88 299 ARG A N 1
ATOM 2413 C CA . ARG A 1 299 ? -0.784 8.290 -6.894 1.00 96.88 299 ARG A CA 1
ATOM 2414 C C . ARG A 1 299 ? 0.340 9.254 -7.273 1.00 96.88 299 ARG A C 1
ATOM 2416 O O . ARG A 1 299 ? 0.472 9.598 -8.440 1.00 96.88 299 ARG A O 1
ATOM 2423 N N . THR A 1 300 ? 1.160 9.683 -6.317 1.00 97.56 300 THR A N 1
ATOM 2424 C CA . THR A 1 300 ? 2.319 10.548 -6.593 1.00 97.56 300 THR A CA 1
ATOM 2425 C C . THR A 1 300 ? 3.356 9.874 -7.491 1.00 97.56 300 THR A C 1
ATOM 2427 O O . THR A 1 300 ? 3.944 10.559 -8.316 1.00 97.56 300 THR A O 1
ATOM 2430 N N . TYR A 1 301 ? 3.520 8.552 -7.411 1.00 98.12 301 TYR A N 1
ATOM 2431 C CA . TYR A 1 301 ? 4.395 7.772 -8.295 1.00 98.12 301 TYR A CA 1
ATOM 2432 C C . TYR A 1 301 ? 3.727 7.512 -9.646 1.00 98.12 301 TYR A C 1
ATOM 2434 O O . TYR A 1 301 ? 4.384 7.594 -10.676 1.00 98.12 301 TYR A O 1
ATOM 2442 N N . PHE A 1 302 ? 2.409 7.277 -9.668 1.00 97.94 302 PHE A N 1
ATOM 2443 C CA . PHE A 1 302 ? 1.653 7.216 -10.923 1.00 97.94 302 PHE A CA 1
ATOM 2444 C C . PHE A 1 302 ? 1.807 8.485 -11.757 1.00 97.94 302 PHE A C 1
ATOM 2446 O O . PHE A 1 302 ? 2.005 8.368 -12.959 1.00 97.94 302 PHE A O 1
ATOM 2453 N N . LYS A 1 303 ? 1.802 9.667 -11.127 1.00 98.25 303 LYS A N 1
ATOM 2454 C CA . LYS A 1 303 ? 2.084 10.926 -11.829 1.00 98.25 303 LYS A CA 1
ATOM 2455 C C . LYS A 1 303 ? 3.449 10.904 -12.516 1.00 98.25 303 LYS A C 1
ATOM 2457 O O . LYS A 1 303 ? 3.554 11.369 -13.635 1.00 98.25 303 LYS A O 1
ATOM 2462 N N . GLN A 1 304 ? 4.474 10.326 -11.890 1.00 98.56 304 GLN A N 1
ATOM 2463 C CA . GLN A 1 304 ? 5.805 10.225 -12.501 1.00 98.56 304 GLN A CA 1
ATOM 2464 C C . GLN A 1 304 ? 5.820 9.288 -13.714 1.00 98.56 304 GLN A C 1
ATOM 2466 O O . GLN A 1 304 ? 6.494 9.575 -14.697 1.00 98.56 304 GLN A O 1
ATOM 2471 N N . ILE A 1 305 ? 5.048 8.196 -13.675 1.00 98.44 305 ILE A N 1
ATOM 2472 C CA . ILE A 1 305 ? 4.853 7.324 -14.846 1.00 98.44 305 ILE A CA 1
ATOM 2473 C C . ILE A 1 305 ? 4.170 8.105 -15.977 1.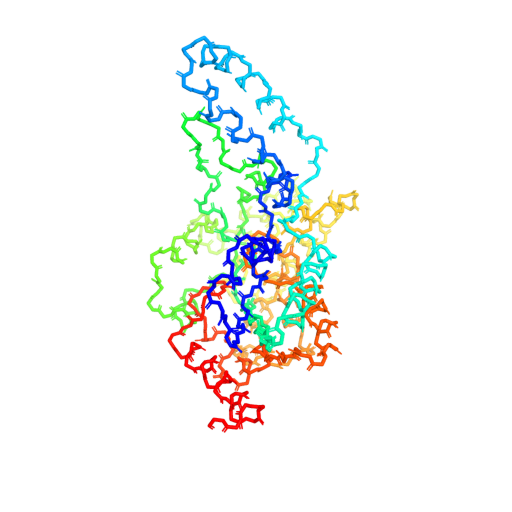00 98.44 305 ILE A C 1
ATOM 2475 O O . ILE A 1 305 ? 4.607 8.026 -17.121 1.00 98.44 305 ILE A O 1
ATOM 2479 N N . ASP A 1 306 ? 3.134 8.881 -15.648 1.00 98.06 306 ASP A N 1
ATOM 2480 C CA . ASP A 1 306 ? 2.388 9.697 -16.616 1.00 98.06 306 ASP A CA 1
ATOM 2481 C C . ASP A 1 306 ? 3.251 10.838 -17.201 1.00 98.06 306 ASP A C 1
ATOM 2483 O O . ASP A 1 306 ? 3.068 11.242 -18.344 1.00 98.06 306 ASP A O 1
ATOM 2487 N N . GLU A 1 307 ? 4.230 11.354 -16.454 1.00 98.19 307 GLU A N 1
ATOM 2488 C CA . GLU A 1 307 ? 5.194 12.331 -16.973 1.00 98.19 307 GLU A CA 1
ATOM 2489 C C . GLU A 1 307 ? 6.195 11.695 -17.950 1.00 98.19 307 GLU A C 1
ATOM 2491 O O . GLU A 1 307 ? 6.473 12.263 -19.007 1.00 98.19 307 GLU A O 1
ATOM 2496 N N . VAL A 1 308 ? 6.697 10.495 -17.646 1.00 97.69 308 VAL A N 1
ATOM 2497 C CA . VAL A 1 308 ? 7.636 9.769 -18.522 1.00 97.69 308 VAL A CA 1
ATOM 2498 C C . VAL A 1 308 ? 6.950 9.213 -19.774 1.00 97.69 308 VAL A C 1
ATOM 2500 O O . VAL A 1 308 ? 7.606 9.014 -20.793 1.00 97.69 308 VAL A O 1
ATOM 2503 N N . SER A 1 309 ? 5.623 9.058 -19.772 1.00 96.81 309 SER A N 1
ATOM 2504 C CA . SER A 1 309 ? 4.865 8.663 -20.969 1.00 96.81 309 SER A CA 1
ATOM 2505 C C . SER A 1 309 ? 4.896 9.697 -22.101 1.00 96.81 309 SER A C 1
ATOM 2507 O O . SER A 1 309 ? 4.353 9.440 -23.169 1.00 96.81 309 SER A O 1
ATOM 2509 N N . LYS A 1 310 ? 5.453 10.891 -21.865 1.00 97.00 310 LYS A N 1
ATOM 2510 C CA . LYS A 1 310 ? 5.588 11.956 -22.871 1.00 97.00 310 LYS A CA 1
ATOM 2511 C C . LYS A 1 310 ? 6.782 11.745 -23.808 1.00 97.00 310 LYS A C 1
ATOM 2513 O O . LYS A 1 310 ? 6.910 12.478 -24.785 1.00 97.00 310 LYS A O 1
ATOM 2518 N N . TYR A 1 311 ? 7.661 10.795 -23.495 1.00 97.44 311 TYR A N 1
ATOM 2519 C CA . TYR A 1 311 ? 8.792 10.423 -24.338 1.00 97.44 311 TYR A CA 1
ATOM 2520 C C . TYR A 1 311 ? 8.299 9.565 -25.508 1.00 97.44 311 TYR A C 1
ATOM 2522 O O . TYR A 1 311 ? 7.482 8.667 -25.325 1.00 97.44 311 TYR A O 1
ATOM 2530 N N . ASP A 1 312 ? 8.809 9.835 -26.705 1.00 96.00 312 ASP A N 1
ATOM 2531 C CA . ASP A 1 312 ? 8.394 9.191 -27.957 1.00 96.00 312 ASP A CA 1
ATOM 2532 C C . ASP A 1 312 ? 8.704 7.689 -28.009 1.00 96.00 312 ASP A C 1
ATOM 2534 O O . ASP A 1 312 ? 7.961 6.923 -28.615 1.00 96.00 312 ASP A O 1
ATOM 2538 N N . ASN A 1 313 ? 9.765 7.252 -27.331 1.00 96.69 313 ASN A N 1
ATOM 2539 C CA . ASN A 1 313 ? 10.151 5.848 -27.228 1.00 96.69 313 ASN A CA 1
ATOM 2540 C C . ASN A 1 313 ? 9.464 5.090 -26.074 1.00 96.69 313 ASN A C 1
ATOM 2542 O O . ASN A 1 313 ? 9.852 3.953 -25.784 1.00 96.69 313 ASN A O 1
ATOM 2546 N N . VAL A 1 314 ? 8.493 5.705 -25.385 1.00 98.25 314 VAL A N 1
ATOM 2547 C CA . VAL A 1 314 ? 7.835 5.134 -24.201 1.00 98.25 314 VAL A CA 1
ATOM 2548 C C . VAL A 1 314 ? 6.355 4.874 -24.457 1.00 98.25 314 VAL A C 1
ATOM 2550 O O . VAL A 1 314 ? 5.579 5.783 -24.724 1.00 98.25 314 VAL A O 1
ATOM 2553 N N . THR A 1 315 ? 5.931 3.628 -24.260 1.00 98.25 315 THR A N 1
ATOM 2554 C CA . THR A 1 315 ? 4.517 3.238 -24.221 1.00 98.25 315 THR A CA 1
ATOM 2555 C C . THR A 1 315 ? 4.111 2.890 -22.794 1.00 98.25 315 THR A C 1
ATOM 2557 O O . THR A 1 315 ? 4.757 2.068 -22.147 1.00 98.25 315 THR A O 1
ATOM 2560 N N . VAL A 1 316 ? 3.020 3.471 -22.287 1.00 98.25 316 VAL A N 1
ATOM 2561 C CA . VAL A 1 316 ? 2.492 3.148 -20.951 1.00 98.25 316 VAL A CA 1
ATOM 2562 C C . VAL A 1 316 ? 1.206 2.339 -21.054 1.00 98.25 316 VAL A C 1
ATOM 2564 O O . VAL A 1 316 ? 0.219 2.791 -21.629 1.00 98.25 316 VAL A O 1
ATOM 2567 N N . VAL A 1 317 ? 1.188 1.170 -20.415 1.00 98.25 317 VAL A N 1
ATOM 2568 C CA . VAL A 1 317 ? -0.013 0.341 -20.263 1.00 98.25 317 VAL A CA 1
ATOM 2569 C C . VAL A 1 317 ? -0.693 0.675 -18.937 1.00 98.25 317 VAL A C 1
ATOM 2571 O O . VAL A 1 317 ? -0.131 0.463 -17.857 1.00 98.25 317 VAL A O 1
ATOM 2574 N N . ASN A 1 318 ? -1.925 1.182 -19.004 1.00 97.69 318 ASN A N 1
ATOM 2575 C CA . ASN A 1 318 ? -2.705 1.591 -17.834 1.00 97.69 318 ASN A CA 1
ATOM 2576 C C . ASN A 1 318 ? -3.444 0.408 -17.182 1.00 97.69 318 ASN A C 1
ATOM 2578 O O . ASN A 1 318 ? -4.676 0.348 -17.179 1.00 97.69 318 ASN A O 1
ATOM 2582 N N . LEU A 1 319 ? -2.694 -0.527 -16.592 1.00 98.12 319 LEU A N 1
ATOM 2583 C CA . LEU A 1 319 ? -3.284 -1.692 -15.925 1.00 98.12 319 LEU A CA 1
ATOM 2584 C C . LEU A 1 319 ? -4.278 -1.347 -14.795 1.00 98.12 319 LEU A C 1
ATOM 2586 O O . LEU A 1 319 ? -5.222 -2.115 -14.647 1.00 98.12 319 LEU A O 1
ATOM 2590 N N . PRO A 1 320 ? -4.166 -0.245 -14.014 1.00 96.44 320 PRO A N 1
ATOM 2591 C CA . PRO A 1 320 ? -5.179 0.097 -13.014 1.00 96.44 320 PRO A CA 1
ATOM 2592 C C . PRO A 1 320 ? -6.591 0.252 -13.585 1.00 96.44 320 PRO A C 1
ATOM 2594 O O . PRO A 1 320 ? -7.550 -0.170 -12.944 1.00 96.44 320 PRO A O 1
ATOM 2597 N N . ALA A 1 321 ? -6.725 0.852 -14.773 1.00 95.44 321 ALA A N 1
ATOM 2598 C CA . ALA A 1 321 ? -8.018 0.967 -15.445 1.00 95.44 321 ALA A CA 1
ATOM 2599 C C . ALA A 1 321 ? -8.498 -0.410 -15.925 1.00 95.44 321 ALA A C 1
ATOM 2601 O O . ALA A 1 321 ? -9.598 -0.832 -15.588 1.00 95.44 321 ALA A O 1
ATOM 2602 N N . VAL A 1 322 ? -7.618 -1.160 -16.594 1.00 97.12 322 VAL A N 1
ATOM 2603 C CA . VAL A 1 322 ? -7.932 -2.500 -17.114 1.00 97.12 322 VAL A CA 1
ATOM 2604 C C . VAL A 1 322 ? -8.359 -3.456 -15.995 1.00 97.12 322 VAL A C 1
ATOM 2606 O O . VAL A 1 322 ? -9.332 -4.191 -16.140 1.00 97.12 322 VAL A O 1
ATOM 2609 N N . PHE A 1 323 ? -7.666 -3.438 -14.854 1.00 96.44 323 PHE A N 1
ATOM 2610 C CA . PHE A 1 323 ? -8.003 -4.280 -13.708 1.00 96.44 323 PHE A CA 1
ATOM 2611 C C . PHE A 1 323 ? -9.367 -3.909 -13.145 1.00 96.44 323 PHE A C 1
ATOM 2613 O O . PHE A 1 323 ? -10.173 -4.807 -12.918 1.00 96.44 323 PHE A O 1
ATOM 2620 N N . ARG A 1 324 ? -9.649 -2.614 -12.962 1.00 93.38 324 ARG A N 1
ATOM 2621 C CA . ARG A 1 324 ? -10.953 -2.133 -12.486 1.00 93.38 324 ARG A CA 1
ATOM 2622 C C . ARG A 1 324 ? -12.095 -2.657 -13.356 1.00 93.38 324 ARG A C 1
ATOM 2624 O O . ARG A 1 324 ? -13.054 -3.206 -12.822 1.00 93.38 324 ARG A O 1
ATOM 2631 N N . ASP A 1 325 ? -11.932 -2.589 -14.672 1.00 93.50 325 ASP A N 1
ATOM 2632 C CA . ASP A 1 325 ? -12.972 -2.973 -15.629 1.00 93.50 325 ASP A CA 1
ATOM 2633 C C . ASP A 1 325 ? -13.180 -4.498 -15.730 1.00 93.50 325 ASP A C 1
ATOM 2635 O O . ASP A 1 325 ? -14.248 -4.950 -16.140 1.00 93.50 325 ASP A O 1
ATOM 2639 N N . GLN A 1 326 ? -12.188 -5.316 -15.349 1.00 94.06 326 GLN A N 1
ATOM 2640 C CA . GLN A 1 326 ? -12.195 -6.770 -15.600 1.00 94.06 326 GLN A CA 1
ATOM 2641 C C . GLN A 1 326 ? -12.269 -7.670 -14.352 1.00 94.06 326 GLN A C 1
ATOM 2643 O O . GLN A 1 326 ? -12.260 -8.907 -14.461 1.00 94.06 326 GLN A O 1
ATOM 2648 N N . GLY A 1 327 ? -12.358 -7.086 -13.158 1.00 89.69 327 GLY A N 1
ATOM 2649 C CA . GLY A 1 327 ? -12.542 -7.847 -11.915 1.00 89.69 327 GLY A CA 1
ATOM 2650 C C . GLY A 1 327 ? -12.019 -7.178 -10.646 1.00 89.69 327 GLY A C 1
ATOM 2651 O O . GLY A 1 327 ? -12.271 -7.687 -9.554 1.00 89.69 327 GLY A O 1
ATOM 2652 N N . GLY A 1 328 ? -11.304 -6.063 -10.782 1.00 92.44 328 GLY A N 1
ATOM 2653 C CA . GLY A 1 328 ? -10.805 -5.225 -9.699 1.00 92.44 328 GLY A CA 1
ATOM 2654 C C . GLY A 1 328 ? -10.055 -6.028 -8.643 1.00 92.44 328 GLY A C 1
ATOM 2655 O O . GLY A 1 328 ? -9.078 -6.719 -8.930 1.00 92.44 328 GLY A O 1
ATOM 2656 N N . GLU A 1 329 ? -10.560 -5.963 -7.416 1.00 93.06 329 GLU A N 1
ATOM 2657 C CA . GLU A 1 329 ? -10.000 -6.620 -6.232 1.00 93.06 329 GLU A CA 1
ATOM 2658 C C . GLU A 1 329 ? -9.828 -8.140 -6.395 1.00 93.06 329 GLU A C 1
ATOM 2660 O O . GLU A 1 329 ? -8.869 -8.706 -5.877 1.00 93.06 329 GLU A O 1
ATOM 2665 N N . LYS A 1 330 ? -10.701 -8.809 -7.165 1.00 92.69 330 LYS A N 1
ATOM 2666 C CA . LYS A 1 330 ? -10.659 -10.272 -7.390 1.00 92.69 330 LYS A CA 1
ATOM 2667 C C . LYS A 1 330 ? -9.484 -10.714 -8.271 1.00 92.69 330 LYS A C 1
ATOM 2669 O O . LYS A 1 330 ? -9.265 -11.907 -8.476 1.00 92.69 330 LYS A O 1
ATOM 2674 N N . LEU A 1 331 ? -8.746 -9.765 -8.846 1.00 94.19 331 LEU A N 1
ATOM 2675 C CA . LEU A 1 331 ? -7.572 -10.035 -9.671 1.00 94.19 331 LEU A CA 1
ATOM 2676 C C . LEU A 1 331 ? -6.272 -10.073 -8.863 1.00 94.19 331 LEU A C 1
ATOM 2678 O O . LEU A 1 331 ? -5.217 -10.227 -9.474 1.00 94.19 331 LEU A O 1
ATOM 2682 N N . PHE A 1 332 ? -6.332 -9.999 -7.531 1.00 93.25 332 PHE A N 1
ATOM 2683 C CA . PHE A 1 332 ? -5.166 -10.044 -6.651 1.00 93.25 332 PHE A CA 1
ATOM 2684 C C . PHE A 1 332 ? -5.187 -11.244 -5.701 1.00 93.25 332 PHE A C 1
ATOM 2686 O O . PHE A 1 332 ? -6.237 -11.667 -5.232 1.00 93.25 332 PHE A O 1
ATOM 2693 N N . ILE A 1 333 ? -4.003 -11.783 -5.413 1.00 90.06 333 ILE A N 1
ATOM 2694 C CA . ILE A 1 333 ? -3.788 -12.803 -4.375 1.00 90.06 333 ILE A CA 1
ATOM 2695 C C . ILE A 1 333 ? -3.543 -12.126 -3.021 1.00 90.06 333 ILE A C 1
ATOM 2697 O O . ILE A 1 333 ? -3.945 -12.644 -1.982 1.00 90.06 333 ILE A O 1
ATOM 2701 N N . ASP A 1 334 ? -2.904 -10.956 -3.036 1.00 89.94 334 ASP A N 1
ATOM 2702 C CA . ASP A 1 334 ? -2.557 -10.185 -1.848 1.00 89.94 334 ASP A CA 1
ATOM 2703 C C . ASP A 1 334 ? -2.523 -8.671 -2.145 1.00 89.94 334 ASP A C 1
ATOM 2705 O O . ASP A 1 334 ? -3.145 -8.196 -3.090 1.00 89.94 334 ASP A O 1
ATOM 2709 N N . HIS A 1 335 ? -1.797 -7.890 -1.344 1.00 90.44 335 HIS A N 1
ATOM 2710 C CA . HIS A 1 335 ? -1.603 -6.450 -1.527 1.00 90.44 335 HIS A CA 1
ATOM 2711 C C . HIS A 1 335 ? -1.071 -5.986 -2.894 1.00 90.44 335 HIS A C 1
ATOM 2713 O O . HIS A 1 335 ? -1.228 -4.802 -3.188 1.00 90.44 335 HIS A O 1
ATOM 2719 N N . CYS A 1 336 ? -0.398 -6.818 -3.694 1.00 91.31 336 CYS A N 1
ATOM 2720 C CA . CYS A 1 336 ? 0.177 -6.358 -4.966 1.00 91.31 336 CYS A CA 1
ATOM 2721 C C . CYS A 1 336 ? 0.386 -7.431 -6.045 1.00 91.31 336 CYS A C 1
ATOM 2723 O O . CYS A 1 336 ? 0.679 -7.079 -7.191 1.00 91.31 336 CYS A O 1
ATOM 2725 N N . HIS A 1 337 ? 0.246 -8.714 -5.712 1.00 92.44 337 HIS A N 1
ATOM 2726 C CA . HIS A 1 337 ? 0.465 -9.818 -6.638 1.00 92.44 337 HIS A CA 1
ATOM 2727 C C . HIS A 1 337 ? -0.832 -10.179 -7.373 1.00 92.44 337 HIS A C 1
ATOM 2729 O O . HIS A 1 337 ? -1.832 -10.501 -6.721 1.00 92.44 337 HIS A O 1
ATOM 2735 N N . PRO A 1 338 ? -0.845 -10.153 -8.719 1.00 93.94 338 PRO A N 1
ATOM 2736 C CA . PRO A 1 338 ? -2.001 -10.580 -9.494 1.00 93.94 338 PRO A CA 1
ATOM 2737 C C . PRO A 1 338 ? -2.281 -12.085 -9.365 1.00 93.94 338 PRO A C 1
ATOM 2739 O O . PRO A 1 338 ? -1.380 -12.897 -9.171 1.00 93.94 338 PRO A O 1
ATOM 2742 N N . THR A 1 339 ? -3.541 -12.479 -9.540 1.00 93.25 339 THR A N 1
ATOM 2743 C CA . THR A 1 339 ? -3.931 -13.884 -9.739 1.00 93.25 339 THR A CA 1
ATOM 2744 C C . THR A 1 339 ? -3.487 -14.384 -11.114 1.00 93.25 339 THR A C 1
ATOM 2746 O O . THR A 1 339 ? -3.063 -13.604 -11.967 1.00 93.25 339 THR A O 1
ATOM 2749 N N . PHE A 1 340 ? -3.666 -15.681 -11.391 1.00 93.94 340 PHE A N 1
ATOM 2750 C CA . PHE A 1 340 ? -3.499 -16.219 -12.747 1.00 93.94 340 PHE A CA 1
ATOM 2751 C C . PHE A 1 340 ? -4.303 -15.421 -13.789 1.00 93.94 340 PHE A C 1
ATOM 2753 O O . PHE A 1 340 ? -3.766 -15.042 -14.827 1.00 93.94 340 PHE A O 1
ATOM 2760 N N . LYS A 1 341 ? -5.570 -15.096 -13.487 1.00 95.56 341 LYS A N 1
ATOM 2761 C CA . LYS A 1 341 ? -6.412 -14.270 -14.365 1.00 95.56 341 LYS A CA 1
ATOM 2762 C C . LYS A 1 341 ? -5.853 -12.850 -14.509 1.00 95.56 341 LYS A C 1
ATOM 2764 O O . LYS A 1 341 ? -5.830 -12.324 -15.615 1.00 95.56 341 LYS A O 1
ATOM 2769 N N . GLY A 1 342 ? -5.370 -12.246 -13.421 1.00 96.25 342 GLY A N 1
ATOM 2770 C CA . GLY A 1 342 ? -4.709 -10.940 -13.472 1.00 96.25 342 GLY A CA 1
ATOM 2771 C C . GLY A 1 342 ? -3.464 -10.950 -14.368 1.00 96.25 342 GLY A C 1
ATOM 2772 O O . GLY A 1 342 ? -3.307 -10.071 -15.209 1.00 96.25 342 GLY A O 1
ATOM 2773 N N . HIS A 1 343 ? -2.617 -11.977 -14.263 1.00 97.06 343 HIS A N 1
ATOM 2774 C CA . HIS A 1 343 ? -1.461 -12.159 -15.145 1.00 97.06 343 HIS A CA 1
ATOM 2775 C C . HIS A 1 343 ? -1.852 -12.378 -16.610 1.00 97.06 343 HIS A C 1
ATOM 2777 O O . HIS A 1 343 ? -1.199 -11.824 -17.491 1.00 97.06 343 HIS A O 1
ATOM 2783 N N . TYR A 1 344 ? -2.917 -13.140 -16.871 1.00 98.06 344 TYR A N 1
ATOM 2784 C CA . TYR A 1 344 ? -3.452 -13.324 -18.220 1.00 98.06 344 TYR A CA 1
ATOM 2785 C C . TYR A 1 344 ? -3.857 -11.980 -18.848 1.00 98.06 344 TYR A C 1
ATOM 2787 O O . TYR A 1 344 ? -3.419 -11.667 -19.950 1.00 98.06 344 TYR A O 1
ATOM 2795 N N . ILE A 1 345 ? -4.584 -11.139 -18.106 1.00 98.31 345 ILE A N 1
ATOM 2796 C CA . ILE A 1 345 ? -4.975 -9.791 -18.550 1.00 98.31 345 ILE A CA 1
ATOM 2797 C C . ILE A 1 345 ? -3.743 -8.922 -18.838 1.00 98.31 345 ILE A C 1
ATOM 2799 O O . ILE A 1 345 ? -3.680 -8.263 -19.871 1.00 98.31 345 ILE A O 1
ATOM 2803 N N . ILE A 1 346 ? -2.732 -8.941 -17.959 1.00 98.06 346 ILE A N 1
ATOM 2804 C CA . ILE A 1 346 ? -1.474 -8.208 -18.187 1.00 98.06 346 ILE A CA 1
ATOM 2805 C C . ILE A 1 346 ? -0.817 -8.655 -19.500 1.00 98.06 346 ILE A C 1
ATOM 2807 O O . ILE A 1 346 ? -0.389 -7.814 -20.288 1.00 98.06 346 ILE A O 1
ATOM 2811 N N . ALA A 1 347 ? -0.746 -9.965 -19.746 1.00 98.06 347 ALA A N 1
ATOM 2812 C CA . ALA A 1 347 ? -0.164 -10.510 -20.968 1.00 98.06 347 ALA A CA 1
ATOM 2813 C C . ALA A 1 347 ? -0.957 -10.103 -22.222 1.00 98.06 347 ALA A C 1
ATOM 2815 O O . ALA A 1 347 ? -0.348 -9.767 -23.237 1.00 98.06 347 ALA A O 1
ATOM 2816 N N . GLU A 1 348 ? -2.291 -10.075 -22.154 1.00 98.12 348 GLU A N 1
ATOM 2817 C CA . GLU A 1 348 ? -3.133 -9.597 -23.256 1.00 98.12 348 GLU A CA 1
ATOM 2818 C C . GLU A 1 348 ? -2.886 -8.119 -23.575 1.00 98.12 348 GLU A C 1
ATOM 2820 O O . GLU A 1 348 ? -2.765 -7.767 -24.748 1.00 98.12 348 GLU A O 1
ATOM 2825 N N . GLU A 1 349 ? -2.763 -7.257 -22.564 1.00 98.00 349 GLU A N 1
ATOM 2826 C CA . GLU A 1 349 ? -2.470 -5.834 -22.781 1.00 98.00 349 GLU A CA 1
ATOM 2827 C C . GLU A 1 349 ? -1.072 -5.610 -23.369 1.00 98.00 349 GLU A C 1
ATOM 2829 O O . GLU A 1 349 ? -0.907 -4.802 -24.282 1.00 98.00 349 GLU A O 1
ATOM 2834 N N . ILE A 1 350 ? -0.073 -6.373 -22.918 1.00 97.31 350 ILE A N 1
ATOM 2835 C CA . ILE A 1 350 ? 1.267 -6.359 -23.518 1.00 97.31 350 ILE A CA 1
ATOM 2836 C C . ILE A 1 350 ? 1.196 -6.789 -24.991 1.00 97.31 350 ILE A C 1
ATOM 2838 O O . ILE A 1 350 ? 1.765 -6.130 -25.860 1.00 97.31 350 ILE A O 1
ATOM 2842 N N . LEU A 1 351 ? 0.466 -7.866 -25.300 1.00 96.75 351 LEU A N 1
ATOM 2843 C CA . LEU A 1 351 ? 0.316 -8.361 -26.669 1.00 96.75 351 LEU A CA 1
ATOM 2844 C C . LEU A 1 351 ? -0.388 -7.349 -27.585 1.00 96.75 351 LEU A C 1
ATOM 2846 O O . LEU A 1 351 ? -0.050 -7.261 -28.766 1.00 96.75 351 LEU A O 1
ATOM 2850 N N . LYS A 1 352 ? -1.350 -6.576 -27.066 1.00 96.62 352 LYS A N 1
ATOM 2851 C CA . LYS A 1 352 ? -1.991 -5.489 -27.824 1.00 96.62 352 LYS A CA 1
ATOM 2852 C C . LYS A 1 352 ? -0.967 -4.443 -28.254 1.00 96.62 352 LYS A C 1
ATOM 2854 O O . LYS A 1 352 ? -0.942 -4.116 -29.435 1.00 96.62 352 LYS A O 1
ATOM 2859 N N . VAL A 1 353 ? -0.089 -4.009 -27.344 1.00 96.06 353 VAL A N 1
ATOM 2860 C CA . VAL A 1 353 ? 1.001 -3.068 -27.665 1.00 96.06 353 VAL A CA 1
ATOM 2861 C C . VAL A 1 353 ? 1.918 -3.636 -28.752 1.00 96.06 353 VAL A C 1
ATOM 2863 O O . VAL A 1 353 ? 2.248 -2.937 -29.706 1.00 96.06 353 VAL A O 1
ATOM 2866 N N . PHE A 1 354 ? 2.273 -4.923 -28.672 1.00 94.25 354 PHE A N 1
ATOM 2867 C CA . PHE A 1 354 ? 3.072 -5.584 -29.711 1.00 94.25 354 PHE A CA 1
ATOM 2868 C C . PHE A 1 354 ? 2.430 -5.552 -31.100 1.00 94.25 354 PHE A C 1
ATOM 2870 O O . PHE A 1 354 ? 3.102 -5.263 -32.090 1.00 94.25 354 PHE A O 1
ATOM 2877 N N . LYS A 1 355 ? 1.123 -5.793 -31.177 1.00 93.12 355 LYS A N 1
ATOM 2878 C CA . LYS A 1 355 ? 0.391 -5.776 -32.448 1.00 93.12 355 LYS A CA 1
ATOM 2879 C C . LYS A 1 355 ? 0.239 -4.369 -33.025 1.00 93.12 355 LYS A C 1
ATOM 2881 O O . LYS A 1 355 ? 0.270 -4.215 -34.244 1.00 93.12 355 LYS A O 1
ATOM 2886 N N . THR A 1 356 ? 0.049 -3.354 -32.181 1.00 91.81 356 THR A N 1
ATOM 2887 C CA . THR A 1 356 ? -0.195 -1.978 -32.640 1.00 91.81 356 THR A CA 1
ATOM 2888 C C . THR A 1 356 ? 1.090 -1.239 -32.987 1.00 91.81 356 THR A C 1
ATOM 2890 O O . THR A 1 356 ? 1.163 -0.636 -34.055 1.00 91.81 356 THR A O 1
ATOM 2893 N N . GLU A 1 357 ? 2.104 -1.321 -32.128 1.00 86.31 357 GLU A N 1
ATOM 2894 C CA . GLU A 1 357 ? 3.327 -0.516 -32.248 1.00 86.31 357 GLU A CA 1
ATOM 2895 C C . GLU A 1 357 ? 4.426 -1.239 -33.034 1.00 86.31 357 GLU A C 1
ATOM 2897 O O . GLU A 1 357 ? 5.153 -0.623 -33.811 1.00 86.31 357 GLU A O 1
ATOM 2902 N N . PHE A 1 358 ? 4.525 -2.564 -32.884 1.00 83.12 358 PHE A N 1
ATOM 2903 C CA . PHE A 1 358 ? 5.649 -3.347 -33.414 1.00 83.12 358 PHE A CA 1
ATOM 2904 C C . PHE A 1 358 ? 5.289 -4.206 -34.634 1.00 83.12 358 PHE A C 1
ATOM 2906 O O . PHE A 1 358 ? 6.168 -4.840 -35.211 1.00 83.12 358 PHE A O 1
ATOM 2913 N N . ARG A 1 359 ? 4.016 -4.186 -35.067 1.00 76.19 359 ARG A N 1
ATOM 2914 C CA . ARG A 1 359 ? 3.486 -4.933 -36.229 1.00 76.19 359 ARG A CA 1
ATOM 2915 C C . ARG A 1 359 ? 3.857 -6.427 -36.226 1.00 76.19 359 ARG A C 1
ATOM 2917 O O . ARG A 1 359 ? 4.142 -6.989 -37.285 1.00 76.19 359 ARG A O 1
ATOM 2924 N N . LEU A 1 360 ? 3.859 -7.039 -35.041 1.00 57.09 360 LEU A N 1
ATOM 2925 C CA . LEU A 1 360 ? 4.008 -8.487 -34.854 1.00 57.09 360 LEU A CA 1
ATOM 2926 C C . LEU A 1 360 ? 2.721 -9.264 -35.145 1.00 57.09 360 LEU A C 1
ATOM 2928 O O . LEU A 1 360 ? 1.616 -8.723 -34.889 1.00 57.09 360 LEU A O 1
#

Secondary structure (DSSP, 8-state):
-HHHHHHHHHTGGGG--S-EEEE--TTTTSEEESS-HHHHHHHHHTHHHHHHHTTSHHHHHHHHHHHHHHHHHHH--TTSPPEESS-HHHHHHHHHHHHHHHHHTT--EEEEPPP--SSSPTT-TTGGGTT-B-TTSSBSS-HHHHHHHTS-------HHHHHHHHSS--HHHHHHHHTS------HHHHHHHHHHHHHH-TT-HHHHHHHHHHHHHTT-HHHHHHHHHHHHHHHHHHTTT---HHHHHHTHHHHHHHHHHHHHHH---GGGGG-TTSHHHHHHHHHHHH-TTSS---HHHHHHHHHHTTSTTEEEE-HHHHHHHHTGGGGBSSSS-B-HHHHHHHHHHHHHHHHHHS--